Protein AF-A0AAD9ECB1-F1 (afdb_monomer)

Radius of gyration: 22.54 Å; Cα contacts (8 Å, |Δi|>4): 312; chains: 1; bounding box: 57×78×47 Å

InterPro domains:
  IPR011008 Dimeric alpha-beta barrel [SSF54909] (106-180)
  IPR013097 Stress responsive alpha+beta-barrel [PF07876] (106-180)
  IPR013097 Stress responsive alpha+beta-barrel [PS51502] (103-181)

Foldseek 3Di:
DDDDDDPPPPPDPPPPQDQAQKKFQAALVRHTFWIEGSPRHGQLVQLQFWFADQPPPRDTHHSPNNSDIDHDDPVVRVVTGHTPRPPVLPPPQDDPPPQDGKDKDKDFAQDDPPDDPVVVVVVQVLQQVCDVVQAFWPDKDKAAPDPVCNVVSVRTGMMIMTIGSDPVSVVVQCVDPSNVD

Solvent-accessible surface area (backbone atoms only — not comparable to full-atom values): 10766 Å² total; per-residue (Å²): 141,82,90,80,84,82,82,80,80,78,80,77,81,78,78,79,81,68,65,34,71,22,23,34,25,15,29,70,87,68,46,87,56,26,26,45,73,18,86,88,34,39,35,41,69,61,16,46,74,23,23,47,65,72,49,103,80,77,53,66,45,60,23,68,28,84,10,42,55,43,77,49,52,70,71,64,48,71,83,44,57,60,40,48,75,68,52,85,86,63,70,61,63,62,53,90,80,77,56,69,80,36,36,74,48,77,48,76,39,67,73,62,98,79,67,52,70,64,60,55,52,50,53,43,52,56,45,52,65,35,47,75,67,43,76,50,34,73,39,58,46,68,47,59,61,56,78,95,53,38,86,74,44,77,80,41,54,29,38,38,39,36,35,25,53,40,67,70,40,58,67,52,44,72,77,33,78,80,66,72,108

Mean predicted aligned error: 16.14 Å

Organism: NCBI:txid1836956

pLDDT: mean 78.3, std 16.74, range [35.72, 95.44]

Sequence (181 aa):
MKITSVVSFLAVAVATAHACGYCQCQYSDGSHCCVAHGNGKTCDEVCNGAAYGVTLGREKLYCNAAGASNCISWSSYQDRKQCISLRPKFNSLTSSDGTGDRVAWLLLFKLNPNTDSSQISEMRAAGDAMVGVVPGLRSFALGPPLASTAHRAQGFDMALMTVMDTEEQVLAYAGHPAHLK

Nearest PDB structures (foldseek):
  7w6e-assembly1_A  TM=8.111E-01  e=1.295E-04  Cannabis sativa
  8ozo-assembly1_A  TM=8.507E-01  e=3.429E-04  Populus tremula
  5xzq-assembly2_D  TM=8.230E-01  e=9.685E-04  Passiflora edulis
  3bn7-assembly1_A-2  TM=6.982E-01  e=4.598E-03  Caulobacter vibrioides CB15
  3qd2-assembly1_B  TM=4.238E-01  e=2.491E+00  Mus musculus

Structure (mmCIF, N/CA/C/O backbone):
data_AF-A0AAD9ECB1-F1
#
_entry.id   AF-A0AAD9ECB1-F1
#
loop_
_atom_site.group_PDB
_atom_site.id
_atom_site.type_symbol
_atom_site.label_atom_id
_atom_site.label_alt_id
_atom_site.label_comp_id
_atom_site.label_asym_id
_atom_site.label_entity_id
_atom_site.label_seq_id
_atom_site.pdbx_PDB_ins_code
_atom_site.Cartn_x
_atom_site.Cartn_y
_atom_site.Cartn_z
_atom_site.occupancy
_atom_site.B_iso_or_equiv
_atom_site.auth_seq_id
_atom_site.auth_comp_id
_atom_site.auth_asym_id
_atom_site.auth_atom_id
_atom_site.pdbx_PDB_model_num
ATOM 1 N N . MET A 1 1 ? 35.848 -63.364 -9.013 1.00 35.75 1 MET A N 1
ATOM 2 C CA . MET A 1 1 ? 35.371 -62.108 -8.391 1.00 35.75 1 MET A CA 1
ATOM 3 C C . MET A 1 1 ? 35.550 -60.979 -9.397 1.00 35.75 1 MET A C 1
ATOM 5 O O . MET A 1 1 ? 36.683 -60.642 -9.703 1.00 35.75 1 MET A O 1
ATOM 9 N N . LYS A 1 2 ? 34.465 -60.464 -9.986 1.00 35.72 2 LYS A N 1
ATOM 10 C CA . LYS A 1 2 ? 34.485 -59.284 -10.867 1.00 35.72 2 LYS A CA 1
ATOM 11 C C . LYS A 1 2 ? 33.548 -58.250 -10.250 1.00 35.72 2 LYS A C 1
ATOM 13 O O . LYS A 1 2 ? 32.336 -58.401 -10.331 1.00 35.72 2 LYS A O 1
ATOM 18 N N . ILE A 1 3 ? 34.121 -57.263 -9.568 1.00 53.31 3 ILE A N 1
ATOM 19 C CA . ILE A 1 3 ? 33.392 -56.143 -8.970 1.00 53.31 3 ILE A CA 1
ATOM 20 C C . ILE A 1 3 ? 33.175 -55.130 -10.094 1.00 53.31 3 ILE A C 1
ATOM 22 O O . ILE A 1 3 ? 34.112 -54.447 -10.496 1.00 53.31 3 ILE A O 1
ATOM 26 N N . THR A 1 4 ? 31.968 -55.077 -10.653 1.00 47.69 4 THR A N 1
ATOM 27 C CA . THR A 1 4 ? 31.565 -53.991 -11.555 1.00 47.69 4 THR A CA 1
ATOM 28 C C . THR A 1 4 ? 30.795 -52.972 -10.731 1.00 47.69 4 THR A C 1
ATOM 30 O O . THR A 1 4 ? 29.628 -53.146 -10.401 1.00 47.69 4 THR A O 1
ATOM 33 N N . SER A 1 5 ? 31.530 -51.940 -10.327 1.00 50.72 5 SER A N 1
ATOM 34 C CA . SER A 1 5 ? 31.023 -50.736 -9.685 1.00 50.72 5 SER A CA 1
ATOM 35 C C . SER A 1 5 ? 30.245 -49.920 -10.718 1.00 50.72 5 SER A C 1
ATOM 37 O O . SER A 1 5 ? 30.828 -49.460 -11.699 1.00 50.72 5 SER A O 1
ATOM 39 N N . VAL A 1 6 ? 28.936 -49.762 -10.522 1.00 51.44 6 VAL A N 1
ATOM 40 C CA . VAL A 1 6 ? 28.108 -48.829 -11.295 1.00 51.44 6 VAL A CA 1
ATOM 41 C C . VAL A 1 6 ? 27.745 -47.680 -10.363 1.00 51.44 6 VAL A C 1
ATOM 43 O O . VAL A 1 6 ? 26.748 -47.724 -9.650 1.00 51.44 6 VAL A O 1
ATOM 46 N N . VAL A 1 7 ? 28.600 -46.659 -10.329 1.00 54.09 7 VAL A N 1
ATOM 47 C CA . VAL A 1 7 ? 28.262 -45.362 -9.735 1.00 54.09 7 VAL A CA 1
ATOM 48 C C . VAL A 1 7 ? 27.507 -44.579 -10.805 1.00 54.09 7 VAL A C 1
ATOM 50 O O . VAL A 1 7 ? 28.104 -43.980 -11.699 1.00 54.09 7 VAL A O 1
ATOM 53 N N . SER A 1 8 ? 26.178 -44.636 -10.756 1.00 51.84 8 SER A N 1
ATOM 54 C CA . SER A 1 8 ? 25.312 -43.764 -11.549 1.00 51.84 8 SER A CA 1
ATOM 55 C C . SER A 1 8 ? 25.420 -42.336 -11.013 1.00 51.84 8 SER A C 1
ATOM 57 O O . SER A 1 8 ? 24.876 -42.014 -9.960 1.00 51.84 8 SER A O 1
ATOM 59 N N . PHE A 1 9 ? 26.129 -41.473 -11.740 1.00 49.12 9 PHE A N 1
ATOM 60 C CA . PHE A 1 9 ? 26.119 -40.032 -11.507 1.00 49.12 9 PHE A CA 1
ATOM 61 C C . PHE A 1 9 ? 24.761 -39.464 -11.935 1.00 49.12 9 PHE A C 1
ATOM 63 O O . PHE A 1 9 ? 24.518 -39.215 -13.115 1.00 49.12 9 PHE A O 1
ATOM 70 N N . LEU A 1 10 ? 23.862 -39.267 -10.969 1.00 49.28 10 LEU A N 1
ATOM 71 C CA . LEU A 1 10 ? 22.670 -38.450 -11.157 1.00 49.28 10 LEU A CA 1
ATOM 72 C C . LEU A 1 10 ? 23.117 -36.980 -11.200 1.00 49.28 10 LEU A C 1
ATOM 74 O O . LEU A 1 10 ? 23.341 -36.355 -10.164 1.00 49.28 10 LEU A O 1
ATOM 78 N N . ALA A 1 11 ? 23.306 -36.437 -12.402 1.00 49.56 11 ALA A N 1
ATOM 79 C CA . ALA A 1 11 ? 23.514 -35.009 -12.598 1.00 49.56 11 ALA A CA 1
ATOM 80 C C . ALA A 1 11 ? 22.211 -34.270 -12.259 1.00 49.56 11 ALA A C 1
ATOM 82 O O . ALA A 1 11 ? 21.285 -34.204 -13.065 1.00 49.56 11 ALA A O 1
ATOM 83 N N . VAL A 1 12 ? 22.124 -33.736 -11.042 1.00 56.75 12 VAL A N 1
ATOM 84 C CA . VAL A 1 12 ? 21.082 -32.776 -10.675 1.00 56.75 12 VAL A CA 1
ATOM 85 C C . VAL A 1 12 ? 21.409 -31.468 -11.394 1.00 56.75 12 VAL A C 1
ATOM 87 O O . VAL A 1 12 ? 22.360 -30.776 -11.036 1.00 56.75 12 VAL A O 1
ATOM 90 N N . ALA A 1 13 ? 20.645 -31.139 -12.435 1.00 49.00 13 ALA A N 1
ATOM 91 C CA . ALA A 1 13 ? 20.684 -29.821 -13.051 1.00 49.00 13 ALA A CA 1
ATOM 92 C C . ALA A 1 13 ? 20.086 -28.809 -12.063 1.00 49.00 13 ALA A C 1
ATOM 94 O O . ALA A 1 13 ? 18.871 -28.651 -11.971 1.00 49.00 13 ALA A O 1
ATOM 95 N N . VAL A 1 14 ? 20.941 -28.144 -11.287 1.00 48.28 14 VAL A N 1
ATOM 96 C CA . VAL A 1 14 ? 20.535 -26.971 -10.512 1.00 48.28 14 VAL A CA 1
ATOM 97 C C . VAL A 1 14 ? 20.392 -25.825 -11.507 1.00 48.28 14 VAL A C 1
ATOM 99 O O . VAL A 1 14 ? 21.383 -25.233 -11.929 1.00 48.28 14 VAL A O 1
ATOM 102 N N . ALA A 1 15 ? 19.160 -25.537 -11.926 1.00 51.62 15 ALA A N 1
ATOM 103 C CA . ALA A 1 15 ? 18.860 -24.307 -12.642 1.00 51.62 15 ALA A CA 1
ATOM 104 C C . ALA A 1 15 ? 19.122 -23.140 -11.682 1.00 51.62 15 ALA A C 1
ATOM 106 O O . ALA A 1 15 ? 18.346 -22.887 -10.761 1.00 51.62 15 ALA A O 1
ATOM 107 N N . THR A 1 16 ? 20.248 -22.451 -11.848 1.00 50.41 16 THR A N 1
ATOM 108 C CA . THR A 1 16 ? 20.510 -21.204 -11.133 1.00 50.41 16 THR A CA 1
ATOM 109 C C . THR A 1 16 ? 19.557 -20.149 -11.687 1.00 50.41 16 THR A C 1
ATOM 111 O O . THR A 1 16 ? 19.793 -19.587 -12.756 1.00 50.41 16 THR A O 1
ATOM 114 N N . ALA A 1 17 ? 18.441 -19.912 -10.997 1.00 57.62 17 ALA A N 1
ATOM 115 C CA . ALA A 1 17 ? 17.522 -18.834 -11.335 1.00 57.62 17 ALA A CA 1
ATOM 116 C C . ALA A 1 17 ? 18.236 -17.492 -11.107 1.00 57.62 17 ALA A C 1
ATOM 118 O O . ALA A 1 17 ? 18.480 -17.080 -9.974 1.00 57.62 17 ALA A O 1
ATOM 119 N N . HIS A 1 18 ? 18.630 -16.822 -12.190 1.00 59.88 18 HIS A N 1
ATOM 120 C CA . HIS A 1 18 ? 19.196 -15.480 -12.114 1.00 59.88 18 HIS A CA 1
ATOM 121 C C . HIS A 1 18 ? 18.074 -14.480 -11.800 1.00 59.88 18 HIS A C 1
ATOM 123 O O . HIS A 1 18 ? 17.069 -14.423 -12.508 1.00 59.88 18 HIS A O 1
ATOM 129 N N . ALA A 1 19 ? 18.246 -13.670 -10.752 1.00 65.50 19 ALA A N 1
ATOM 130 C CA . ALA A 1 19 ? 17.356 -12.547 -10.472 1.00 65.50 19 ALA A CA 1
ATOM 131 C C . ALA A 1 19 ? 17.556 -11.472 -11.552 1.00 65.50 19 ALA A C 1
ATOM 133 O O . ALA A 1 19 ? 18.555 -10.753 -11.569 1.00 65.50 19 ALA A O 1
ATOM 134 N N . CYS A 1 20 ? 16.630 -11.399 -12.501 1.00 82.44 20 CYS A N 1
ATOM 135 C CA . CYS A 1 20 ? 16.700 -10.451 -13.603 1.00 82.44 20 CYS A CA 1
ATOM 136 C C . CYS A 1 20 ? 16.140 -9.088 -13.193 1.00 82.44 20 CYS A C 1
ATOM 138 O O . CYS A 1 20 ? 15.174 -8.997 -12.440 1.00 82.44 20 CYS A O 1
ATOM 140 N N . GLY A 1 21 ? 16.735 -8.006 -13.705 1.00 83.94 21 GLY A N 1
ATOM 141 C CA . GLY A 1 21 ? 16.252 -6.649 -13.420 1.00 83.94 21 GLY A CA 1
ATOM 142 C C . GLY A 1 21 ? 14.862 -6.379 -14.006 1.00 83.94 21 GLY A C 1
ATOM 143 O O . GLY A 1 21 ? 14.052 -5.688 -13.392 1.00 83.94 21 GLY A O 1
ATOM 144 N N . TYR A 1 22 ? 14.562 -6.972 -15.163 1.00 88.25 22 TYR A N 1
ATOM 145 C CA . TYR A 1 22 ? 13.307 -6.790 -15.885 1.00 88.25 22 TYR A CA 1
ATOM 146 C C . TYR A 1 22 ? 12.826 -8.124 -16.451 1.00 88.25 22 TYR A C 1
ATOM 148 O O . TYR A 1 22 ? 13.610 -8.922 -16.971 1.00 88.25 22 TYR A O 1
ATOM 156 N N . CYS A 1 23 ? 11.522 -8.334 -16.360 1.00 90.44 23 CYS A N 1
ATOM 157 C CA . CYS A 1 23 ? 10.841 -9.576 -16.665 1.00 90.44 23 CYS A CA 1
ATOM 158 C C . CYS A 1 23 ? 9.808 -9.347 -17.758 1.00 90.44 23 CYS A C 1
ATOM 160 O O . CYS A 1 23 ? 9.085 -8.353 -17.745 1.00 90.44 23 CYS A O 1
ATOM 162 N N . GLN A 1 24 ? 9.716 -10.288 -18.686 1.00 91.94 24 GLN A N 1
ATOM 163 C CA . GLN A 1 24 ? 8.656 -10.363 -19.675 1.00 91.94 24 GLN A CA 1
ATOM 164 C C . GLN A 1 24 ? 7.782 -11.569 -19.363 1.00 91.94 24 GLN A C 1
ATOM 166 O O . GLN A 1 24 ? 8.215 -12.704 -19.555 1.00 91.94 24 GLN A O 1
ATOM 171 N N . CYS A 1 25 ? 6.561 -11.312 -18.914 1.00 91.00 25 CYS A N 1
ATOM 172 C CA . CYS A 1 25 ? 5.574 -12.340 -18.628 1.00 91.00 25 CYS A CA 1
ATOM 173 C C . CYS A 1 25 ? 4.899 -12.806 -19.918 1.00 91.00 25 CYS A C 1
ATOM 175 O O . CYS A 1 25 ? 4.692 -12.017 -20.849 1.00 91.00 25 CYS A O 1
ATOM 177 N N . GLN A 1 26 ? 4.557 -14.089 -19.967 1.00 90.75 26 GLN A N 1
ATOM 178 C CA . GLN A 1 26 ? 3.989 -14.728 -21.149 1.00 90.75 26 GLN A CA 1
ATOM 179 C C . GLN A 1 26 ? 2.520 -15.111 -20.947 1.00 90.75 26 GLN A C 1
ATOM 181 O O . GLN A 1 26 ? 2.052 -15.301 -19.823 1.00 90.75 26 GLN A O 1
ATOM 186 N N . TYR A 1 27 ? 1.791 -15.225 -22.053 1.00 87.25 27 TYR A N 1
ATOM 187 C CA . TYR A 1 27 ? 0.532 -15.965 -22.096 1.00 87.25 27 TYR A CA 1
ATOM 188 C C . TYR A 1 27 ? 0.805 -17.477 -22.090 1.00 87.25 27 TYR A C 1
ATOM 190 O O . TYR A 1 27 ? 1.941 -17.919 -22.260 1.00 87.25 27 TYR A O 1
ATOM 198 N N . SER A 1 28 ? -0.236 -18.291 -21.903 1.00 83.88 28 SER A N 1
ATOM 199 C CA . SER A 1 28 ? -0.120 -19.758 -21.901 1.00 83.88 28 SER A CA 1
ATOM 200 C C . SER A 1 28 ? 0.351 -20.340 -23.240 1.00 83.88 28 SER A C 1
ATOM 202 O O . SER A 1 28 ? 0.839 -21.463 -23.276 1.00 83.88 28 SER A O 1
ATOM 204 N N . ASP A 1 29 ? 0.211 -19.587 -24.333 1.00 85.00 29 ASP A N 1
ATOM 205 C CA . ASP A 1 29 ? 0.734 -19.934 -25.659 1.00 85.00 29 ASP A CA 1
ATOM 206 C C . ASP A 1 29 ? 2.223 -19.559 -25.848 1.00 85.00 29 ASP A C 1
ATOM 208 O O . ASP A 1 29 ? 2.779 -19.758 -26.926 1.00 85.00 29 ASP A O 1
ATOM 212 N N . GLY A 1 30 ? 2.874 -19.012 -24.813 1.00 83.25 30 GLY A N 1
ATOM 213 C CA . GLY A 1 30 ? 4.272 -18.569 -24.831 1.00 83.25 30 GLY A CA 1
ATOM 214 C C . GLY A 1 30 ? 4.495 -17.179 -25.437 1.00 83.25 30 GLY A C 1
ATOM 215 O O . GLY A 1 30 ? 5.624 -16.680 -25.432 1.00 83.25 30 GLY A O 1
ATOM 216 N N . SER A 1 31 ? 3.449 -16.519 -25.942 1.00 87.06 31 SER A N 1
ATOM 217 C CA . SER A 1 31 ? 3.555 -15.181 -26.528 1.00 87.06 31 SER A CA 1
ATOM 218 C C . SER A 1 31 ? 3.704 -14.086 -25.463 1.00 87.06 31 SER A C 1
ATOM 220 O O . SER A 1 31 ? 3.435 -14.277 -24.275 1.00 87.06 31 SER A O 1
ATOM 222 N N . HIS A 1 32 ? 4.190 -12.912 -25.877 1.00 87.62 32 HIS A N 1
ATOM 223 C CA . HIS A 1 32 ? 4.467 -11.797 -24.969 1.00 87.62 32 HIS A CA 1
ATOM 224 C C . HIS A 1 32 ? 3.168 -11.197 -24.406 1.00 87.62 32 HIS A C 1
ATOM 226 O O . HIS A 1 32 ? 2.363 -10.664 -25.166 1.00 87.62 32 HIS A O 1
ATOM 232 N N . CYS A 1 33 ? 3.008 -11.209 -23.079 1.00 88.06 33 CYS A N 1
ATOM 233 C CA . CYS A 1 33 ? 1.846 -10.628 -22.401 1.00 88.06 33 CYS A CA 1
ATOM 234 C C . CYS A 1 33 ? 2.117 -9.193 -21.938 1.00 88.06 33 CYS A C 1
ATOM 236 O O . CYS A 1 33 ? 1.525 -8.236 -22.436 1.00 88.06 33 CYS A O 1
ATOM 238 N N . CYS A 1 34 ? 3.046 -9.031 -20.998 1.00 89.56 34 CYS A N 1
ATOM 239 C CA . CYS A 1 34 ? 3.411 -7.743 -20.415 1.00 89.56 34 CYS A CA 1
ATOM 240 C C . CYS A 1 34 ? 4.817 -7.802 -19.810 1.00 89.56 34 CYS A C 1
ATOM 242 O O . CYS A 1 34 ? 5.433 -8.867 -19.747 1.00 89.56 34 CYS A O 1
ATOM 244 N N . VAL A 1 35 ? 5.342 -6.657 -19.374 1.00 90.50 35 VAL A N 1
ATOM 245 C CA . VAL A 1 35 ? 6.656 -6.557 -18.727 1.00 90.50 35 VAL A CA 1
ATOM 246 C C . VAL A 1 35 ? 6.561 -6.021 -17.300 1.00 90.50 35 VAL A C 1
ATOM 248 O O . VAL A 1 35 ? 5.676 -5.232 -16.981 1.00 90.50 35 VAL A O 1
ATOM 251 N N . ALA A 1 36 ? 7.468 -6.451 -16.428 1.00 87.12 36 ALA A N 1
ATOM 252 C CA . ALA A 1 36 ? 7.508 -6.081 -15.017 1.00 87.12 36 ALA A CA 1
ATOM 253 C C . ALA A 1 36 ? 8.953 -5.918 -14.527 1.00 87.12 36 ALA A C 1
ATOM 255 O O . ALA A 1 36 ? 9.876 -6.521 -15.068 1.00 87.12 36 ALA A O 1
ATOM 256 N N . HIS A 1 37 ? 9.161 -5.102 -13.495 1.00 85.69 37 HIS A N 1
ATOM 257 C CA . HIS A 1 37 ? 10.465 -4.984 -12.844 1.00 85.69 37 HIS A CA 1
ATOM 258 C C . HIS A 1 37 ? 10.678 -6.137 -11.854 1.00 85.69 37 HIS A C 1
ATOM 260 O O . HIS A 1 37 ? 9.775 -6.447 -11.074 1.00 85.69 37 HIS A O 1
ATOM 266 N N . GLY A 1 38 ? 11.877 -6.723 -11.845 1.00 79.88 38 GLY A N 1
ATOM 267 C CA . GLY A 1 38 ? 12.229 -7.856 -10.985 1.00 79.88 38 GLY A CA 1
ATOM 268 C C . GLY A 1 38 ? 12.212 -7.521 -9.493 1.00 79.88 38 GLY A C 1
ATOM 269 O O . GLY A 1 38 ? 11.780 -8.320 -8.674 1.00 79.88 38 GLY A O 1
ATOM 270 N N . ASN A 1 39 ? 12.638 -6.308 -9.116 1.00 76.56 39 ASN A N 1
ATOM 271 C CA . ASN A 1 39 ? 12.679 -5.832 -7.718 1.00 76.56 39 ASN A CA 1
ATOM 272 C C . ASN A 1 39 ? 13.368 -6.812 -6.741 1.00 76.56 39 ASN A C 1
ATOM 274 O O . ASN A 1 39 ? 12.931 -6.963 -5.602 1.00 76.56 39 ASN A O 1
ATOM 278 N N . GLY A 1 40 ? 14.429 -7.491 -7.190 1.00 74.56 40 GLY A N 1
ATOM 279 C CA . GLY A 1 40 ? 15.159 -8.478 -6.384 1.00 74.56 40 GLY A CA 1
ATOM 280 C C . GLY A 1 40 ? 14.480 -9.847 -6.271 1.00 74.56 40 GLY A C 1
ATOM 281 O O . GLY A 1 40 ? 15.013 -10.718 -5.593 1.00 74.56 40 GLY A O 1
ATOM 282 N N . LYS A 1 41 ? 13.339 -10.045 -6.939 1.00 79.94 41 LYS A N 1
ATOM 283 C CA . LYS A 1 41 ? 12.671 -11.338 -7.113 1.00 79.94 41 LYS A CA 1
ATOM 284 C C . LYS A 1 41 ? 13.039 -11.974 -8.445 1.00 79.94 41 LYS A C 1
ATOM 286 O O . LYS A 1 41 ? 13.535 -11.303 -9.356 1.00 79.94 41 LYS A O 1
ATOM 291 N N . THR A 1 42 ? 12.773 -13.265 -8.569 1.00 86.31 42 THR A N 1
ATOM 292 C CA . THR A 1 42 ? 12.919 -13.979 -9.836 1.00 86.31 42 THR A CA 1
ATOM 293 C C . THR A 1 42 ? 11.725 -13.692 -10.755 1.00 86.31 42 THR A C 1
ATOM 295 O O . THR A 1 42 ? 10.643 -13.299 -10.312 1.00 86.31 42 THR A O 1
ATOM 298 N N . CYS A 1 43 ? 11.909 -13.823 -12.071 1.00 87.62 43 CYS A N 1
ATOM 299 C CA . CYS A 1 43 ? 10.847 -13.465 -13.014 1.00 87.62 43 CYS A CA 1
ATOM 300 C C . CYS A 1 43 ? 9.644 -14.408 -12.970 1.00 87.62 43 CYS A C 1
ATOM 302 O O . CYS A 1 43 ? 8.533 -13.970 -13.254 1.00 87.62 43 CYS A O 1
ATOM 304 N N . ASP A 1 44 ? 9.835 -15.658 -12.563 1.00 87.31 44 ASP A N 1
ATOM 305 C CA . ASP A 1 44 ? 8.751 -16.596 -12.294 1.00 87.31 44 ASP A CA 1
ATOM 306 C C . ASP A 1 44 ? 7.877 -16.136 -11.131 1.00 87.31 44 ASP A C 1
ATOM 308 O O . ASP A 1 44 ? 6.657 -16.098 -11.278 1.00 87.31 44 ASP A O 1
ATOM 312 N N . GLU A 1 45 ? 8.476 -15.667 -10.034 1.00 83.44 45 GLU A N 1
ATOM 313 C CA . GLU A 1 45 ? 7.736 -15.073 -8.917 1.00 83.44 45 GLU A CA 1
ATOM 314 C C . GLU A 1 45 ? 6.990 -13.802 -9.333 1.00 83.44 45 GLU A C 1
ATOM 316 O O . GLU A 1 45 ? 5.850 -13.581 -8.929 1.00 83.44 45 GLU A O 1
ATOM 321 N N . VAL A 1 46 ? 7.629 -12.949 -10.136 1.00 83.00 46 VAL A N 1
ATOM 322 C CA . VAL A 1 46 ? 7.044 -11.681 -10.600 1.00 83.00 46 VAL A CA 1
ATOM 323 C C . VAL A 1 46 ? 5.894 -11.916 -11.578 1.00 83.00 46 VAL A C 1
ATOM 325 O O . VAL A 1 46 ? 4.904 -11.182 -11.549 1.00 83.00 46 VAL A O 1
ATOM 328 N N . CYS A 1 47 ? 6.017 -12.923 -12.440 1.00 86.38 47 CYS A N 1
ATOM 329 C CA . CYS A 1 47 ? 5.017 -13.252 -13.450 1.00 86.38 47 CYS A CA 1
ATOM 330 C C . CYS A 1 47 ? 3.929 -14.204 -12.942 1.00 86.38 47 CYS A C 1
ATOM 332 O O . CYS A 1 47 ? 2.923 -14.399 -13.629 1.00 86.38 47 CYS A O 1
ATOM 334 N N . ASN A 1 48 ? 4.078 -14.769 -11.742 1.00 83.19 48 ASN A N 1
ATOM 335 C CA . ASN A 1 48 ? 3.038 -15.560 -11.101 1.00 83.19 48 ASN A CA 1
ATOM 336 C C . ASN A 1 48 ? 1.836 -14.660 -10.750 1.00 83.19 48 ASN A C 1
ATOM 338 O O . ASN A 1 48 ? 1.899 -13.822 -9.852 1.00 83.19 48 ASN A O 1
ATOM 342 N N . GLY A 1 49 ? 0.743 -14.790 -11.509 1.00 74.81 49 GLY A N 1
ATOM 343 C CA . GLY A 1 49 ? -0.462 -13.969 -11.338 1.00 74.81 49 GLY A CA 1
ATOM 344 C C . GLY A 1 49 ? -0.392 -12.569 -11.966 1.00 74.81 49 GLY A C 1
ATOM 345 O O . GLY A 1 49 ? -1.227 -11.719 -11.647 1.00 74.81 49 GLY A O 1
ATOM 346 N N . ALA A 1 50 ? 0.573 -12.313 -12.858 1.00 81.19 50 ALA A N 1
ATOM 347 C CA . ALA A 1 50 ? 0.622 -11.069 -13.625 1.00 81.19 50 ALA A CA 1
ATOM 348 C C . ALA A 1 50 ? -0.605 -10.928 -14.544 1.00 81.19 50 ALA A C 1
ATOM 350 O O . ALA A 1 50 ? -1.102 -11.910 -15.095 1.00 81.19 50 ALA A O 1
ATOM 351 N N . ALA A 1 51 ? -1.088 -9.700 -14.729 1.00 80.81 51 ALA A N 1
ATOM 352 C CA . ALA A 1 51 ? -2.208 -9.394 -15.615 1.00 80.81 51 ALA A CA 1
ATOM 353 C C . ALA A 1 51 ? -1.939 -8.126 -16.432 1.00 80.81 51 ALA A C 1
ATOM 355 O O . ALA A 1 51 ? -1.210 -7.228 -15.996 1.00 80.81 51 ALA A O 1
ATOM 356 N N . TYR A 1 52 ? -2.559 -8.038 -17.606 1.00 72.12 52 TYR A N 1
ATOM 357 C CA . TYR A 1 52 ? -2.487 -6.889 -18.498 1.00 72.12 52 TYR A CA 1
ATOM 358 C C . TYR A 1 52 ? -3.876 -6.261 -18.679 1.00 72.12 52 TYR A C 1
ATOM 360 O O . TYR A 1 52 ? -4.760 -6.839 -19.299 1.00 72.12 52 TYR A O 1
ATOM 368 N N . GLY A 1 53 ? -4.049 -5.043 -18.158 1.00 62.62 53 GLY A N 1
ATOM 369 C CA . GLY A 1 53 ? -5.240 -4.221 -18.391 1.00 62.62 53 GLY A CA 1
ATOM 370 C C . GLY A 1 53 ? -6.497 -4.613 -17.599 1.00 62.62 53 GLY A C 1
ATOM 371 O O . GLY A 1 53 ? -6.637 -5.718 -17.077 1.00 62.62 53 GLY A O 1
ATOM 372 N N . VAL A 1 54 ? -7.418 -3.651 -17.513 1.00 52.59 54 VAL A N 1
ATOM 373 C CA . VAL A 1 54 ? -8.806 -3.838 -17.075 1.00 52.59 54 VAL A CA 1
ATOM 374 C C . VAL A 1 54 ? -9.663 -3.490 -18.284 1.00 52.59 54 VAL A C 1
ATOM 376 O O . VAL A 1 54 ? -9.638 -2.345 -18.738 1.00 52.59 54 VAL A O 1
ATOM 379 N N . THR A 1 55 ? -10.374 -4.458 -18.851 1.00 46.56 55 THR A N 1
ATOM 380 C CA . THR A 1 55 ? -11.318 -4.166 -19.940 1.00 46.56 55 THR A CA 1
ATOM 381 C C . THR A 1 55 ? -12.566 -3.501 -19.345 1.00 46.56 55 THR A C 1
ATOM 383 O O . THR A 1 55 ? -12.914 -3.770 -18.190 1.00 46.56 55 THR A O 1
ATOM 386 N N . LEU A 1 56 ? -13.235 -2.623 -20.107 1.00 40.19 56 LEU A N 1
ATOM 387 C CA . LEU A 1 56 ? -14.520 -1.979 -19.772 1.00 40.19 56 LEU A CA 1
ATOM 388 C C . LEU A 1 56 ? -15.627 -3.046 -19.616 1.00 40.19 56 LEU A C 1
ATOM 390 O O . LEU A 1 56 ? -16.436 -3.264 -20.508 1.00 40.19 56 LEU A O 1
ATOM 394 N N . GLY A 1 57 ? -15.575 -3.772 -18.500 1.00 47.72 57 GLY A N 1
ATOM 395 C CA . GLY A 1 57 ? -16.285 -5.032 -18.252 1.00 47.72 57 GLY A CA 1
ATOM 396 C C . GLY A 1 57 ? -15.767 -5.840 -17.046 1.00 47.72 57 GLY A C 1
ATOM 397 O O . GLY A 1 57 ? -16.353 -6.860 -16.718 1.00 47.72 57 GLY A O 1
ATOM 398 N N . ARG A 1 58 ? -14.719 -5.370 -16.342 1.00 51.88 58 ARG A N 1
ATOM 399 C CA . ARG A 1 58 ? -14.154 -5.932 -15.087 1.00 51.88 58 ARG A CA 1
ATOM 400 C C . ARG A 1 58 ? -13.385 -7.255 -15.189 1.00 51.88 58 ARG A C 1
ATOM 402 O O . ARG A 1 58 ? -12.898 -7.733 -14.168 1.00 51.88 58 ARG A O 1
ATOM 409 N N . GLU A 1 59 ? -13.174 -7.807 -16.377 1.00 57.78 59 GLU A N 1
ATOM 410 C CA . GLU A 1 59 ? -12.282 -8.960 -16.530 1.00 57.78 59 GLU A CA 1
ATOM 411 C C . GLU A 1 59 ? -10.822 -8.502 -16.660 1.00 57.78 59 GLU A C 1
ATOM 413 O O . GLU A 1 59 ? -10.462 -7.723 -17.550 1.00 57.78 59 GLU A O 1
ATOM 418 N N . LYS A 1 60 ? -9.980 -8.967 -15.730 1.00 61.06 60 LYS A N 1
ATOM 419 C CA . LYS A 1 60 ? -8.521 -8.854 -15.824 1.00 61.06 60 LYS A CA 1
ATOM 420 C C . LYS A 1 60 ? -8.035 -9.915 -16.804 1.00 61.06 60 LYS A C 1
ATOM 422 O O . LYS A 1 60 ? -8.289 -11.099 -16.594 1.00 61.06 60 LYS A O 1
ATOM 427 N N . LEU A 1 61 ? -7.315 -9.506 -17.844 1.00 70.88 61 LEU A N 1
ATOM 428 C CA . LEU A 1 61 ? -6.654 -10.453 -18.740 1.00 70.88 61 LEU A CA 1
ATOM 429 C C . LEU A 1 61 ? -5.364 -10.921 -18.070 1.00 70.88 61 LEU A C 1
ATOM 431 O O . LEU A 1 61 ? -4.361 -10.208 -18.027 1.00 70.88 61 LEU A O 1
ATOM 435 N N . TYR A 1 62 ? -5.422 -12.107 -17.476 1.00 75.12 62 TYR A N 1
ATOM 436 C CA . TYR A 1 62 ? -4.281 -12.708 -16.804 1.00 75.12 62 TYR A CA 1
ATOM 437 C C . TYR A 1 62 ? -3.268 -13.259 -17.811 1.00 75.12 62 TYR A C 1
ATOM 439 O O . TYR A 1 62 ? -3.619 -13.910 -18.798 1.00 75.12 62 TYR A O 1
ATOM 447 N N . CYS A 1 63 ? -1.991 -13.069 -17.502 1.00 80.94 63 CYS A N 1
ATOM 448 C CA . CYS A 1 63 ? -0.883 -13.758 -18.146 1.00 80.94 63 CYS A CA 1
ATOM 449 C C . CYS A 1 63 ? -0.799 -15.179 -17.555 1.00 80.94 63 CYS A C 1
ATOM 451 O O . CYS A 1 63 ? 0.043 -15.470 -16.706 1.00 80.94 63 CYS A O 1
ATOM 453 N N . ASN A 1 64 ? -1.750 -16.044 -17.930 1.00 68.31 64 ASN A N 1
ATOM 454 C CA . ASN A 1 64 ? -2.028 -17.364 -17.332 1.00 68.31 64 ASN A CA 1
ATOM 455 C C . ASN A 1 64 ? -0.968 -18.450 -17.621 1.00 68.31 64 ASN A C 1
ATOM 457 O O . ASN A 1 64 ? -1.304 -19.598 -17.898 1.00 68.31 64 ASN A O 1
ATOM 461 N N . ALA A 1 65 ? 0.317 -18.115 -17.544 1.00 79.25 65 ALA A N 1
ATOM 462 C CA . ALA A 1 65 ? 1.415 -19.041 -17.809 1.00 79.25 65 ALA A CA 1
ATOM 463 C C . ALA A 1 65 ? 2.157 -19.492 -16.538 1.00 79.25 65 ALA A C 1
ATOM 465 O O . ALA A 1 65 ? 3.320 -19.870 -16.609 1.00 79.25 65 ALA A O 1
ATOM 466 N N . ALA A 1 66 ? 1.515 -19.419 -15.365 1.00 77.69 66 ALA A N 1
ATOM 467 C CA . ALA A 1 66 ? 2.059 -19.897 -14.086 1.00 77.69 66 ALA A CA 1
ATOM 468 C C . ALA A 1 66 ? 3.487 -19.396 -13.748 1.00 77.69 66 ALA A C 1
ATOM 470 O O . ALA A 1 66 ? 4.257 -20.104 -13.106 1.00 77.69 66 ALA A O 1
ATOM 471 N N . GLY A 1 67 ? 3.841 -18.172 -14.161 1.00 80.44 67 GLY A N 1
ATOM 472 C CA . GLY A 1 67 ? 5.185 -17.606 -13.973 1.00 80.44 67 GLY A CA 1
ATOM 473 C C . GLY A 1 67 ? 6.120 -17.736 -15.183 1.00 80.44 67 GLY A C 1
ATOM 474 O O . GLY A 1 67 ? 7.243 -17.237 -15.133 1.00 80.44 67 GLY A O 1
ATOM 475 N N . ALA A 1 68 ? 5.687 -18.336 -16.297 1.00 87.88 68 ALA A N 1
ATOM 476 C CA . ALA A 1 68 ? 6.508 -18.401 -17.505 1.00 87.88 68 ALA A CA 1
ATOM 477 C C . ALA A 1 68 ? 6.938 -16.996 -17.944 1.00 87.88 68 ALA A C 1
ATOM 479 O O . ALA A 1 68 ? 6.128 -16.071 -18.103 1.00 87.88 68 ALA A O 1
ATOM 480 N N . SER A 1 69 ? 8.250 -16.834 -18.075 1.00 89.62 69 SER A N 1
ATOM 481 C CA . SER A 1 69 ? 8.858 -15.529 -18.233 1.00 89.62 69 SER A CA 1
ATOM 482 C C . SER A 1 69 ? 10.223 -15.609 -18.897 1.00 89.62 69 SER A C 1
ATOM 484 O O . SER A 1 69 ? 10.910 -16.625 -18.838 1.00 89.62 69 SER A O 1
ATOM 486 N N . ASN A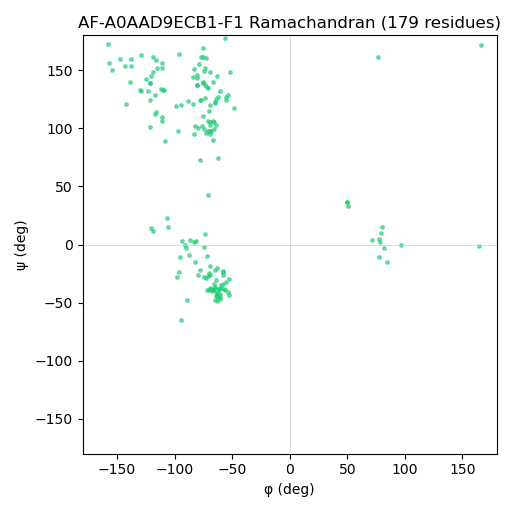 1 70 ? 10.612 -14.497 -19.518 1.00 90.00 70 ASN A N 1
ATOM 487 C CA . ASN A 1 70 ? 11.964 -14.279 -20.014 1.00 90.00 70 ASN A CA 1
ATOM 488 C C . ASN A 1 70 ? 12.568 -13.049 -19.341 1.00 90.00 70 ASN A C 1
ATOM 490 O O . ASN A 1 70 ? 11.882 -12.049 -19.111 1.00 90.00 70 ASN A O 1
ATOM 494 N N . CYS A 1 71 ? 13.871 -13.094 -19.098 1.00 89.88 71 CYS A N 1
ATOM 495 C CA . CYS A 1 71 ? 14.624 -11.912 -18.713 1.00 89.88 71 CYS A CA 1
ATOM 496 C C . CYS A 1 71 ? 14.784 -10.983 -19.911 1.00 89.88 71 CYS A C 1
ATOM 498 O O . CYS A 1 71 ? 15.102 -11.428 -21.014 1.00 89.88 71 CYS A O 1
ATOM 500 N N . ILE A 1 72 ? 14.577 -9.688 -19.694 1.00 89.94 72 ILE A N 1
ATOM 501 C CA . ILE A 1 72 ? 14.708 -8.674 -20.740 1.00 89.94 72 ILE A CA 1
ATOM 502 C C . ILE A 1 72 ? 15.600 -7.522 -20.285 1.00 89.94 72 ILE A C 1
ATOM 504 O O . ILE A 1 72 ? 15.873 -7.339 -19.098 1.00 89.94 72 ILE A O 1
ATOM 508 N N . SER A 1 73 ? 16.069 -6.734 -21.250 1.00 88.00 73 SER A N 1
ATOM 509 C CA . SER A 1 73 ? 16.800 -5.501 -20.981 1.00 88.00 73 SER A CA 1
ATOM 510 C C . SER A 1 73 ? 15.857 -4.372 -20.564 1.00 88.00 73 SER A C 1
ATOM 512 O O . SER A 1 73 ? 14.665 -4.369 -20.881 1.00 88.00 73 SER A O 1
ATOM 514 N N . TRP A 1 74 ? 16.428 -3.348 -19.932 1.00 82.19 74 TRP A N 1
ATOM 515 C CA . TRP A 1 74 ? 15.725 -2.099 -19.642 1.00 82.19 74 TRP A CA 1
ATOM 516 C C . TRP A 1 74 ? 15.140 -1.439 -20.900 1.00 82.19 74 TRP A C 1
ATOM 518 O O . TRP A 1 74 ? 14.010 -0.966 -20.862 1.00 82.19 74 TRP A O 1
ATOM 528 N N . SER A 1 75 ? 15.858 -1.467 -22.029 1.00 85.38 75 SER A N 1
ATOM 529 C CA . SER A 1 75 ? 15.357 -0.905 -23.291 1.00 85.38 75 SER A CA 1
ATOM 530 C C . SER A 1 75 ? 14.069 -1.593 -23.745 1.00 85.38 75 SER A C 1
ATOM 532 O O . SER A 1 75 ? 13.069 -0.937 -24.008 1.00 85.38 75 SER A O 1
ATOM 534 N N . SER A 1 76 ? 14.042 -2.929 -23.719 1.00 84.25 76 SER A N 1
ATOM 535 C CA . SER A 1 76 ? 12.828 -3.688 -24.036 1.00 84.25 76 SER A CA 1
ATOM 536 C C . SER A 1 76 ? 11.704 -3.436 -23.032 1.00 84.25 76 SER A C 1
ATOM 538 O O . SER A 1 76 ? 10.537 -3.532 -23.394 1.00 84.25 76 SER A O 1
ATOM 540 N N . TYR A 1 77 ? 12.031 -3.142 -21.775 1.00 83.81 77 TYR A N 1
ATOM 541 C CA . TYR A 1 77 ? 11.047 -2.860 -20.738 1.00 83.81 77 TYR A CA 1
ATOM 542 C C . TYR A 1 77 ? 10.330 -1.521 -20.955 1.00 83.81 77 TYR A C 1
ATOM 544 O O . TYR A 1 77 ? 9.124 -1.451 -20.737 1.00 83.81 77 TYR A O 1
ATOM 552 N N . GLN A 1 78 ? 11.030 -0.472 -21.396 1.00 80.62 78 GLN A N 1
ATOM 553 C CA . GLN A 1 78 ? 10.435 0.861 -21.559 1.00 80.62 78 GLN A CA 1
ATOM 554 C C . GLN A 1 78 ? 9.381 0.928 -22.664 1.00 80.62 78 GLN A C 1
ATOM 556 O O . GLN A 1 78 ? 8.335 1.548 -22.476 1.00 80.62 78 GLN A O 1
ATOM 561 N N . ASP A 1 79 ? 9.628 0.243 -23.778 1.00 79.44 79 ASP A N 1
ATOM 562 C CA . ASP A 1 79 ? 8.781 0.329 -24.973 1.00 79.44 79 ASP A CA 1
ATOM 563 C C . ASP A 1 79 ? 7.598 -0.651 -24.952 1.00 79.44 79 ASP A C 1
ATOM 565 O O . ASP A 1 79 ? 6.835 -0.759 -25.916 1.00 79.44 79 ASP A O 1
ATOM 569 N N . ARG A 1 80 ? 7.427 -1.400 -23.856 1.00 81.19 80 ARG A N 1
ATOM 570 C CA . ARG A 1 80 ? 6.431 -2.468 -23.748 1.00 81.19 80 ARG A CA 1
ATOM 571 C C . ARG A 1 80 ? 5.371 -2.185 -22.699 1.00 81.19 80 ARG A C 1
ATOM 573 O O . ARG A 1 80 ? 5.527 -1.402 -21.763 1.00 81.19 80 ARG A O 1
ATOM 580 N N . LYS A 1 81 ? 4.246 -2.873 -22.878 1.00 85.25 81 LYS A N 1
ATOM 581 C CA . LYS A 1 81 ? 3.098 -2.808 -21.982 1.00 85.25 81 LYS A CA 1
ATOM 582 C C . LYS A 1 81 ? 3.450 -3.369 -20.607 1.00 85.25 81 LYS A C 1
ATOM 584 O O . LYS A 1 81 ? 3.836 -4.527 -20.486 1.00 85.25 81 LYS A O 1
ATOM 589 N N . GLN A 1 82 ? 3.288 -2.538 -19.583 1.00 85.19 82 GLN A N 1
ATOM 590 C CA . GLN A 1 82 ? 3.590 -2.893 -18.202 1.00 85.19 82 GLN A CA 1
ATOM 591 C C . GLN A 1 82 ? 2.510 -3.810 -17.625 1.00 85.19 82 GLN A C 1
ATOM 593 O O . GLN A 1 82 ? 1.317 -3.592 -17.853 1.00 85.19 82 GLN A O 1
ATOM 598 N N . CYS A 1 83 ? 2.924 -4.817 -16.862 1.00 82.12 83 CYS A N 1
ATOM 599 C CA . CYS A 1 83 ? 2.009 -5.642 -16.094 1.00 82.12 83 CYS A CA 1
ATOM 600 C C . CYS A 1 83 ? 1.367 -4.799 -14.993 1.00 82.12 83 CYS A C 1
ATOM 602 O O . CYS A 1 83 ? 2.034 -4.018 -14.307 1.00 82.12 83 CYS A O 1
ATOM 604 N N . ILE A 1 84 ? 0.077 -5.014 -14.761 1.00 72.88 84 ILE A N 1
ATOM 605 C CA . ILE A 1 84 ? -0.555 -4.581 -13.524 1.00 72.88 84 ILE A CA 1
ATOM 606 C C . ILE A 1 84 ? -0.104 -5.589 -12.472 1.00 72.88 84 ILE A C 1
ATOM 608 O O . ILE A 1 84 ? -0.590 -6.718 -12.423 1.00 72.88 84 ILE A O 1
ATOM 612 N N . SER A 1 85 ? 0.874 -5.201 -11.653 1.00 57.12 85 SER A N 1
ATOM 613 C CA . SER A 1 85 ? 1.239 -5.985 -10.478 1.00 57.12 85 SER A CA 1
ATOM 614 C C . SER A 1 85 ? 0.054 -5.952 -9.519 1.00 57.12 85 SER A C 1
ATOM 616 O O . SER A 1 85 ? -0.155 -4.978 -8.793 1.00 57.12 85 SER A O 1
ATOM 618 N N . LEU A 1 86 ? -0.752 -7.013 -9.532 1.00 50.72 86 LEU A N 1
ATOM 619 C CA . LEU A 1 86 ? -1.669 -7.283 -8.440 1.00 50.72 86 LEU A CA 1
ATOM 620 C C . LEU A 1 86 ? -0.798 -7.613 -7.236 1.00 50.72 86 LEU A C 1
ATOM 622 O O . LEU A 1 86 ? -0.434 -8.764 -7.013 1.00 50.72 86 LEU A O 1
ATOM 626 N N . ARG A 1 87 ? -0.425 -6.602 -6.444 1.00 46.56 87 ARG A N 1
ATOM 627 C CA . ARG A 1 87 ? 0.019 -6.904 -5.086 1.00 46.56 87 ARG A CA 1
ATOM 628 C C . ARG A 1 87 ? -1.125 -7.699 -4.444 1.00 46.56 87 ARG A C 1
ATOM 630 O O . ARG A 1 87 ? -2.247 -7.188 -4.441 1.00 46.56 87 ARG A O 1
ATOM 637 N N . PRO A 1 88 ? -0.875 -8.891 -3.874 1.00 41.06 88 PRO A N 1
ATOM 638 C CA . PRO A 1 88 ? -1.927 -9.706 -3.263 1.00 41.06 88 PRO A CA 1
ATOM 639 C C . PRO A 1 88 ? -2.756 -8.928 -2.230 1.00 41.06 88 PRO A C 1
ATOM 641 O O . PRO A 1 88 ? -3.949 -9.156 -2.082 1.00 41.06 88 PRO A O 1
ATOM 644 N N . LYS A 1 89 ? -2.141 -7.935 -1.570 1.00 40.66 89 LYS A N 1
ATOM 645 C CA . LYS A 1 89 ? -2.785 -7.076 -0.567 1.00 40.66 89 LYS A CA 1
ATOM 646 C C . LYS A 1 89 ? -3.789 -6.052 -1.123 1.00 40.66 89 LYS A C 1
ATOM 648 O O . LYS A 1 89 ? -4.465 -5.411 -0.332 1.00 40.66 89 LYS A O 1
ATOM 653 N N . PHE A 1 90 ? -3.877 -5.852 -2.440 1.00 45.56 90 PHE A N 1
ATOM 654 C CA . PHE A 1 90 ? -4.572 -4.693 -3.018 1.00 45.56 90 PHE A CA 1
ATOM 655 C C . PHE A 1 90 ? -5.762 -5.042 -3.922 1.00 45.56 90 PHE A C 1
ATOM 657 O O . PHE A 1 90 ? -6.331 -4.184 -4.590 1.00 45.56 90 PHE A O 1
ATOM 664 N N . ASN A 1 91 ? -6.198 -6.301 -3.918 1.00 48.03 91 ASN A N 1
ATOM 665 C CA . ASN A 1 91 ? -7.366 -6.749 -4.680 1.00 48.03 91 ASN A CA 1
ATOM 666 C C . ASN A 1 91 ? -8.717 -6.288 -4.072 1.00 48.03 91 ASN A C 1
ATOM 668 O O . ASN A 1 91 ? -9.760 -6.763 -4.497 1.00 48.03 91 ASN A O 1
ATOM 672 N N . SER A 1 92 ? -8.697 -5.401 -3.066 1.00 49.66 92 SER A N 1
ATOM 673 C CA . SER A 1 92 ? -9.817 -5.129 -2.149 1.00 49.66 92 SER A CA 1
ATOM 674 C C . SER A 1 92 ? -10.707 -3.938 -2.532 1.00 49.66 92 SER A C 1
ATOM 676 O O . SER A 1 92 ? -11.764 -3.774 -1.938 1.00 49.66 92 SER A O 1
ATOM 678 N N . LEU A 1 93 ? -10.331 -3.094 -3.503 1.00 49.34 93 LEU A N 1
ATOM 679 C CA . LEU A 1 93 ? -11.138 -1.899 -3.822 1.00 49.34 93 LEU A CA 1
ATOM 680 C C . LEU A 1 93 ? -12.480 -2.225 -4.490 1.00 49.34 93 LEU A C 1
ATOM 682 O O . LEU A 1 93 ? -13.422 -1.453 -4.380 1.00 49.34 93 LEU A O 1
ATOM 686 N N . THR A 1 94 ? -12.579 -3.376 -5.148 1.00 48.62 94 THR A N 1
ATOM 687 C CA . THR A 1 94 ? -13.847 -3.933 -5.618 1.00 48.62 94 THR A CA 1
ATOM 688 C C . THR A 1 94 ? -14.136 -5.166 -4.781 1.00 48.62 94 THR A C 1
ATOM 690 O O . THR A 1 94 ? -13.463 -6.187 -4.934 1.00 48.62 94 THR A O 1
ATOM 693 N N . SER A 1 95 ? -15.096 -5.054 -3.871 1.00 44.84 95 SER A N 1
ATOM 694 C CA . SER A 1 95 ? -15.611 -6.192 -3.117 1.00 44.84 95 SER A CA 1
ATOM 695 C C . SER A 1 95 ? -16.237 -7.185 -4.114 1.00 44.84 95 SER A C 1
ATOM 697 O O . SER A 1 95 ? -17.037 -6.811 -4.974 1.00 44.84 95 SER A O 1
ATOM 699 N N . SER A 1 96 ? -15.823 -8.451 -4.067 1.00 49.44 96 SER A N 1
ATOM 700 C CA . SER A 1 96 ? -16.541 -9.553 -4.725 1.00 49.44 96 SER A CA 1
ATOM 701 C C . SER A 1 96 ? -17.579 -10.181 -3.787 1.00 49.44 96 SER A C 1
ATOM 703 O O . SER A 1 96 ? -18.276 -11.111 -4.179 1.00 49.44 96 SER A O 1
ATOM 705 N N . ASP A 1 97 ? -17.647 -9.704 -2.541 1.00 54.44 97 ASP A N 1
ATOM 706 C CA . ASP A 1 97 ? -18.498 -10.171 -1.444 1.00 54.44 97 ASP A CA 1
ATOM 707 C C . ASP A 1 97 ? -19.828 -9.405 -1.333 1.00 54.44 97 ASP A C 1
ATOM 709 O O . ASP A 1 97 ? -20.620 -9.681 -0.437 1.00 54.44 97 ASP A O 1
ATOM 713 N N . GLY A 1 98 ? -20.109 -8.470 -2.250 1.00 43.81 98 GLY A N 1
ATOM 714 C CA . GLY A 1 98 ? -21.399 -7.774 -2.325 1.00 43.81 98 GLY A 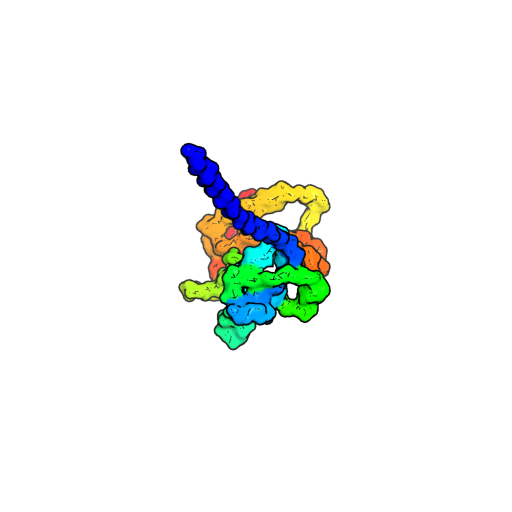CA 1
ATOM 715 C C . GLY A 1 98 ? -21.593 -6.668 -1.282 1.00 43.81 98 GLY A C 1
ATOM 716 O O . GLY A 1 98 ? -22.662 -6.065 -1.230 1.00 43.81 98 GLY A O 1
ATOM 717 N N . THR A 1 99 ? -20.571 -6.363 -0.480 1.00 49.00 99 THR A N 1
ATOM 718 C CA . THR A 1 99 ? -20.504 -5.119 0.295 1.00 49.00 99 THR A CA 1
ATOM 719 C C . THR A 1 99 ? -20.191 -3.968 -0.668 1.00 49.00 99 THR A C 1
ATOM 721 O O . THR A 1 99 ? -19.415 -4.150 -1.601 1.00 49.00 99 THR A O 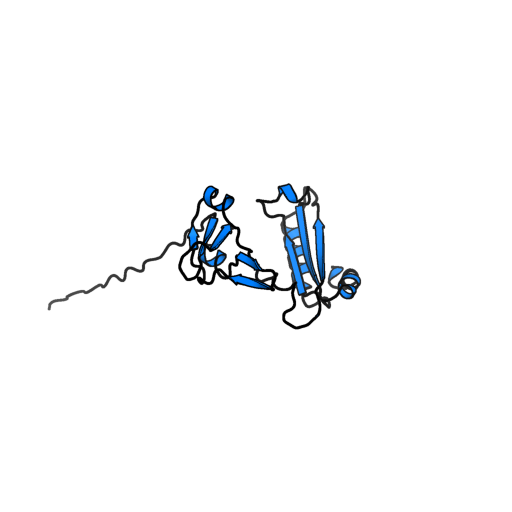1
ATOM 724 N N . GLY A 1 100 ? -20.858 -2.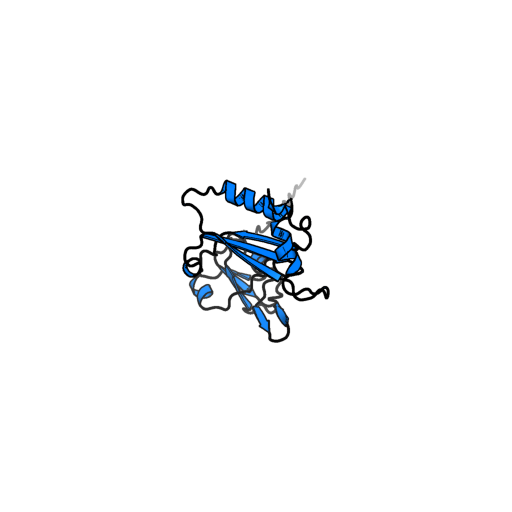820 -0.536 1.00 54.62 100 GLY A N 1
ATOM 725 C CA . GLY A 1 100 ? -20.731 -1.691 -1.471 1.00 54.62 100 GLY A CA 1
ATOM 726 C C . GLY A 1 100 ? -19.296 -1.176 -1.669 1.00 54.62 100 GLY A C 1
ATOM 727 O O . GLY A 1 100 ? -18.346 -1.673 -1.064 1.00 54.62 100 GLY A O 1
ATOM 728 N N . ASP A 1 101 ? -19.142 -0.178 -2.543 1.00 62.78 101 ASP A N 1
ATOM 729 C CA . ASP A 1 101 ? -17.845 0.417 -2.881 1.00 62.78 101 ASP A CA 1
ATOM 730 C C . ASP A 1 101 ? -17.042 0.769 -1.613 1.00 62.78 101 ASP A C 1
ATOM 732 O O . ASP A 1 101 ? -17.464 1.583 -0.792 1.00 62.78 101 ASP A O 1
ATOM 736 N N . ARG A 1 102 ? -15.881 0.123 -1.446 1.00 80.31 102 ARG A N 1
ATOM 737 C CA . ARG A 1 102 ? -14.970 0.362 -0.321 1.00 80.31 102 ARG A CA 1
ATOM 738 C C . ARG A 1 102 ? -14.250 1.692 -0.487 1.00 80.31 102 ARG A C 1
ATOM 740 O O . ARG A 1 102 ? -13.948 2.122 -1.601 1.00 80.31 102 ARG A O 1
ATOM 747 N N . VAL A 1 103 ? -13.879 2.308 0.630 1.00 83.12 103 VAL A N 1
ATOM 748 C CA . VAL A 1 103 ? -13.200 3.604 0.637 1.00 83.12 103 VAL A CA 1
ATOM 749 C C . VAL A 1 103 ? -11.691 3.413 0.703 1.00 83.12 103 VAL A C 1
ATOM 751 O O . VAL A 1 103 ? -11.153 2.847 1.653 1.00 83.12 103 VAL A O 1
ATOM 754 N N . ALA A 1 104 ? -10.991 3.918 -0.308 1.00 88.25 104 ALA A N 1
ATOM 755 C CA . ALA A 1 104 ? -9.543 4.069 -0.282 1.00 88.25 104 ALA A CA 1
ATOM 756 C C . ALA A 1 104 ? -9.181 5.424 0.331 1.00 88.25 104 ALA A C 1
ATOM 758 O O . ALA A 1 104 ? -9.581 6.462 -0.195 1.00 88.25 104 ALA A O 1
ATOM 759 N N . TRP A 1 105 ? -8.381 5.425 1.395 1.00 84.31 105 TRP A N 1
ATOM 760 C CA . TRP A 1 105 ? -7.888 6.656 2.012 1.00 84.31 105 TRP A CA 1
ATOM 761 C C . TRP A 1 105 ? -6.365 6.725 1.915 1.00 84.31 105 TRP A C 1
ATOM 763 O O . TRP A 1 105 ? -5.671 5.762 2.244 1.00 84.31 105 TRP A O 1
ATOM 773 N N . LEU A 1 106 ? -5.848 7.848 1.402 1.00 91.25 106 LEU A N 1
AT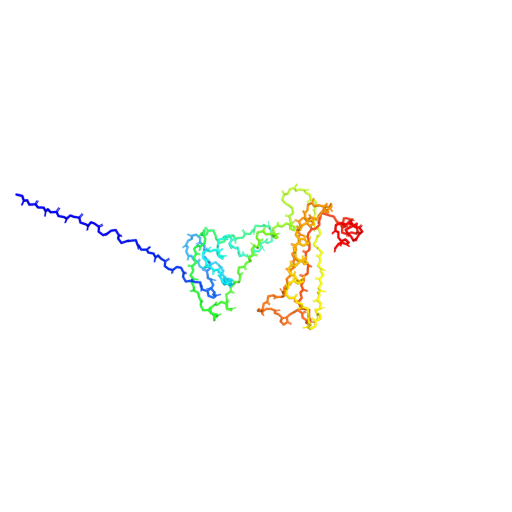OM 774 C CA . LEU A 1 106 ? -4.425 8.055 1.144 1.00 91.25 106 LEU A CA 1
ATOM 775 C C . LEU A 1 106 ? -3.914 9.295 1.876 1.00 91.25 106 LEU A C 1
ATOM 777 O O . LEU A 1 106 ? -4.499 10.372 1.771 1.00 91.25 106 LEU A O 1
ATOM 781 N N . LEU A 1 107 ? -2.782 9.146 2.560 1.00 93.31 107 LEU A N 1
ATOM 782 C CA . LEU A 1 107 ? -2.023 10.233 3.169 1.00 93.31 107 LEU A CA 1
ATOM 783 C C . LEU A 1 107 ? -0.607 10.235 2.592 1.00 93.31 107 LEU A C 1
ATOM 785 O O . LEU A 1 107 ? 0.004 9.179 2.426 1.00 93.31 107 LEU A O 1
ATOM 789 N N . LEU A 1 108 ? -0.073 11.421 2.306 1.00 94.81 108 LEU A N 1
ATOM 790 C CA . LEU A 1 108 ? 1.297 11.601 1.829 1.00 94.81 108 LEU A CA 1
ATOM 791 C C . LEU A 1 108 ? 2.129 12.277 2.917 1.00 94.81 108 LEU A C 1
ATOM 793 O O . LEU A 1 108 ? 1.708 13.279 3.492 1.00 94.81 108 LEU A O 1
ATOM 797 N N . PHE A 1 109 ? 3.317 11.741 3.179 1.00 93.88 109 PHE A N 1
ATOM 798 C CA . PHE A 1 109 ? 4.235 12.262 4.185 1.00 93.88 109 PHE A CA 1
ATOM 799 C C . PHE A 1 109 ? 5.464 12.854 3.519 1.00 93.88 109 PHE A C 1
ATOM 801 O O . PHE A 1 109 ? 6.083 12.233 2.651 1.00 93.88 109 PHE A O 1
ATOM 808 N N . LYS A 1 110 ? 5.835 14.046 3.977 1.00 94.88 110 LYS A N 1
ATOM 809 C CA . LYS A 1 110 ? 7.170 14.595 3.787 1.00 94.88 110 LYS A CA 1
ATOM 810 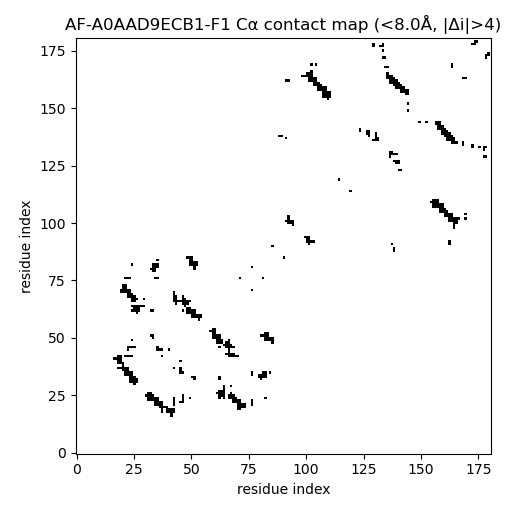C C . LYS A 1 110 ? 7.955 14.337 5.067 1.00 94.88 110 LYS A C 1
ATOM 812 O O . LYS A 1 110 ? 7.517 14.750 6.140 1.00 94.88 110 LYS A O 1
ATOM 817 N N . LEU A 1 111 ? 9.044 13.593 4.964 1.00 92.38 111 LEU A N 1
ATOM 818 C CA . LEU A 1 111 ? 9.830 13.177 6.116 1.00 92.38 111 LEU A CA 1
ATOM 819 C C . LEU A 1 111 ? 10.806 14.271 6.536 1.00 92.38 111 LEU A C 1
ATOM 821 O O . LEU A 1 111 ? 11.291 15.058 5.720 1.00 92.38 111 LEU A O 1
ATOM 825 N N . ASN A 1 112 ? 11.119 14.298 7.829 1.00 93.12 112 ASN A N 1
ATOM 826 C CA . ASN A 1 112 ? 12.229 15.108 8.303 1.00 93.12 112 ASN A CA 1
ATOM 827 C C . ASN A 1 112 ? 13.547 14.490 7.797 1.00 93.12 112 ASN A C 1
ATOM 829 O O . ASN A 1 112 ? 13.645 13.265 7.708 1.00 93.12 112 ASN A O 1
ATOM 833 N N . PRO A 1 113 ? 14.594 15.293 7.528 1.00 86.50 113 PRO A N 1
ATOM 834 C CA . PRO A 1 113 ? 15.853 14.791 6.962 1.00 86.50 113 PRO A CA 1
ATOM 835 C C . PRO A 1 113 ? 16.547 13.700 7.792 1.00 86.50 113 PRO A C 1
ATOM 837 O O . PRO A 1 113 ? 17.328 12.926 7.253 1.00 86.50 113 PRO A O 1
ATOM 840 N N . ASN A 1 114 ? 16.253 13.642 9.093 1.00 87.12 114 ASN A N 1
ATOM 841 C CA . ASN A 1 114 ? 16.857 12.709 10.043 1.00 87.12 114 ASN A CA 1
ATOM 842 C C . ASN A 1 114 ? 15.903 11.575 10.455 1.00 87.12 114 ASN A C 1
ATOM 844 O O . ASN A 1 114 ? 16.130 10.944 11.484 1.00 87.12 114 ASN A O 1
ATOM 848 N N . THR A 1 115 ? 14.802 11.354 9.728 1.00 90.06 115 THR A N 1
ATOM 849 C CA . THR A 1 115 ? 13.890 10.245 10.034 1.00 90.06 115 THR A CA 1
ATOM 850 C C . THR A 1 115 ? 14.605 8.915 9.823 1.00 90.06 115 THR A C 1
ATOM 852 O O . THR A 1 115 ? 15.077 8.620 8.725 1.00 90.06 115 THR A O 1
ATOM 855 N N . ASP A 1 116 ? 14.656 8.104 10.877 1.00 89.56 116 ASP A N 1
ATOM 856 C CA . ASP A 1 116 ? 15.300 6.799 10.830 1.00 89.56 116 ASP A CA 1
ATOM 857 C C . ASP A 1 116 ? 14.375 5.746 10.199 1.00 89.56 116 ASP A C 1
ATOM 859 O O . ASP A 1 116 ? 13.160 5.704 10.408 1.00 89.56 116 ASP A O 1
ATOM 863 N N . SER A 1 117 ? 14.985 4.848 9.434 1.00 86.75 117 SER A N 1
ATOM 864 C CA . SER A 1 117 ? 14.358 3.663 8.859 1.00 86.75 117 SER A CA 1
ATOM 865 C C . SER A 1 117 ? 13.683 2.765 9.905 1.00 86.75 117 SER A C 1
ATOM 867 O O . SER A 1 117 ? 12.642 2.173 9.604 1.00 86.75 117 SER A O 1
ATOM 869 N N . SER A 1 118 ? 14.215 2.703 11.133 1.00 90.06 118 SER A N 1
ATOM 870 C CA . SER A 1 118 ? 13.611 1.944 12.236 1.00 90.06 118 SER A CA 1
ATOM 871 C C . SER A 1 118 ? 12.224 2.486 12.601 1.00 90.06 118 SER A C 1
ATOM 873 O O . SER A 1 118 ? 11.263 1.720 12.630 1.00 90.06 118 SER A O 1
ATOM 875 N N . GLN A 1 119 ? 12.072 3.808 12.712 1.00 89.81 119 GLN A N 1
ATOM 876 C CA . GLN A 1 119 ? 10.799 4.474 13.013 1.00 89.81 119 GLN A CA 1
ATOM 877 C C . GLN A 1 119 ? 9.749 4.206 11.927 1.00 89.81 119 GLN A C 1
ATOM 879 O O . GLN A 1 119 ? 8.574 3.978 12.213 1.00 89.81 119 GLN A O 1
ATOM 884 N N . ILE A 1 120 ? 10.168 4.175 10.657 1.00 90.75 120 ILE A N 1
ATOM 885 C CA . ILE A 1 120 ? 9.283 3.827 9.534 1.00 90.75 120 ILE A CA 1
ATOM 886 C C . ILE A 1 120 ? 8.830 2.363 9.640 1.00 90.75 120 ILE A C 1
ATOM 888 O O . ILE A 1 120 ? 7.678 2.042 9.333 1.00 90.75 120 ILE A O 1
ATOM 892 N N . SER A 1 121 ? 9.726 1.464 10.057 1.00 91.06 121 SER A N 1
ATOM 893 C CA . SER A 1 121 ? 9.404 0.046 10.244 1.00 91.06 121 SER A CA 1
ATOM 894 C C . SER A 1 121 ? 8.455 -0.189 11.423 1.00 91.06 121 SER A C 1
ATOM 896 O O . SER A 1 121 ? 7.513 -0.970 11.292 1.00 91.06 121 SER A O 1
ATOM 898 N N . GLU A 1 122 ? 8.626 0.551 12.519 1.00 92.69 122 GLU A N 1
ATOM 899 C CA . GLU A 1 122 ? 7.738 0.522 13.683 1.00 92.69 122 GLU A CA 1
ATOM 900 C C . GLU A 1 122 ? 6.347 1.042 13.324 1.00 92.69 122 GLU A C 1
ATOM 902 O O . GLU A 1 122 ? 5.353 0.364 13.574 1.00 92.69 122 GLU A O 1
ATOM 907 N N . MET A 1 123 ? 6.269 2.184 12.634 1.00 91.75 123 MET A N 1
ATOM 908 C CA . MET A 1 123 ? 4.999 2.744 12.162 1.00 91.75 123 MET A CA 1
ATOM 909 C C . MET A 1 123 ? 4.269 1.785 11.213 1.00 91.75 123 MET A C 1
ATOM 911 O O . MET A 1 123 ? 3.045 1.654 11.264 1.00 91.75 123 MET A O 1
ATOM 915 N N . ARG A 1 124 ? 5.009 1.068 10.359 1.00 92.25 124 ARG A N 1
ATOM 916 C CA . ARG A 1 124 ? 4.439 0.015 9.510 1.00 92.25 124 ARG A CA 1
ATOM 917 C C . ARG A 1 124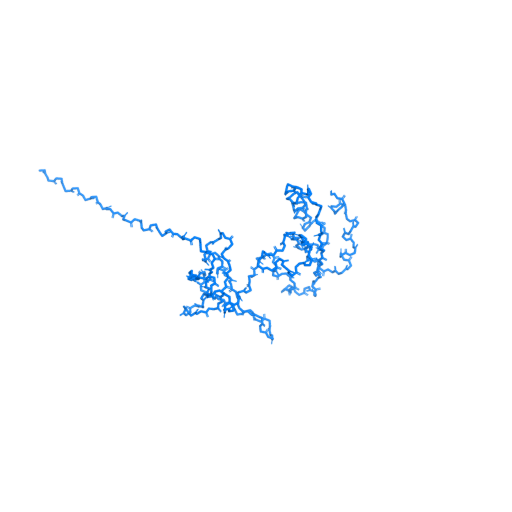 ? 3.867 -1.129 10.340 1.00 92.25 124 ARG A C 1
ATOM 919 O O . ARG A 1 124 ? 2.745 -1.542 10.070 1.00 92.25 124 ARG A O 1
ATOM 926 N N . ALA A 1 125 ? 4.621 -1.631 11.316 1.00 92.69 125 ALA A N 1
ATOM 927 C CA . ALA A 1 125 ? 4.184 -2.733 12.166 1.00 92.69 125 ALA A CA 1
ATOM 928 C C . ALA A 1 125 ? 2.949 -2.355 13.001 1.00 92.69 125 ALA A C 1
ATOM 930 O O . ALA A 1 125 ? 2.005 -3.139 13.079 1.00 92.69 125 ALA A O 1
ATOM 931 N N . ALA A 1 126 ? 2.921 -1.140 13.555 1.00 93.81 126 ALA A N 1
ATOM 932 C CA . ALA A 1 126 ? 1.767 -0.605 14.274 1.00 93.81 126 ALA A CA 1
ATOM 933 C C . ALA A 1 126 ? 0.525 -0.527 13.370 1.00 93.81 126 ALA A C 1
ATOM 935 O O . ALA A 1 126 ? -0.552 -0.987 13.746 1.00 93.81 126 ALA A O 1
ATOM 936 N N . GLY A 1 127 ? 0.689 -0.024 12.143 1.00 92.88 127 GLY A N 1
ATOM 937 C CA . GLY A 1 127 ? -0.381 0.028 11.150 1.00 92.88 127 GLY A CA 1
ATOM 938 C C . GLY A 1 127 ? -0.897 -1.343 10.715 1.00 92.88 127 GLY A C 1
ATOM 939 O O . GLY A 1 127 ? -2.108 -1.558 10.666 1.00 92.88 127 GLY A O 1
ATOM 940 N N . ASP A 1 128 ? 0.001 -2.295 10.446 1.00 91.69 128 ASP A N 1
ATOM 941 C CA . ASP A 1 128 ? -0.369 -3.677 10.115 1.00 91.69 128 ASP A CA 1
ATOM 942 C C . ASP A 1 128 ? -1.140 -4.339 11.278 1.00 91.69 128 ASP A C 1
ATOM 944 O O . ASP A 1 128 ? -2.120 -5.043 11.039 1.00 91.69 128 ASP A O 1
ATOM 948 N N . ALA A 1 129 ? -0.763 -4.063 12.533 1.00 94.25 129 ALA A N 1
ATOM 949 C CA . ALA A 1 129 ? -1.437 -4.590 13.723 1.00 94.25 129 ALA A CA 1
ATOM 950 C C . ALA A 1 129 ? -2.849 -4.018 13.951 1.00 94.25 129 ALA A C 1
ATOM 952 O O . ALA A 1 129 ? -3.642 -4.615 14.678 1.00 94.25 129 ALA A O 1
ATOM 953 N N . MET A 1 130 ? -3.187 -2.878 13.338 1.00 94.44 130 MET A N 1
ATOM 954 C CA . MET A 1 130 ? -4.534 -2.304 13.415 1.00 94.44 130 MET A CA 1
ATOM 955 C C . MET A 1 130 ? -5.542 -3.000 12.497 1.00 94.44 130 MET A C 1
ATOM 957 O O . MET A 1 130 ? -6.750 -2.893 12.728 1.00 94.44 130 MET A O 1
ATOM 961 N N . VAL A 1 131 ? -5.085 -3.694 11.452 1.00 92.06 131 VAL A N 1
ATOM 962 C CA . VAL A 1 131 ? -5.969 -4.327 10.464 1.00 92.06 131 VAL A CA 1
ATOM 963 C C . VAL A 1 131 ? -6.807 -5.416 11.136 1.00 92.06 131 VAL A C 1
ATOM 965 O O . VAL A 1 131 ? -6.279 -6.320 11.775 1.00 92.06 131 VAL A O 1
ATOM 968 N N . GLY A 1 132 ? -8.132 -5.321 11.005 1.00 88.31 132 GLY A N 1
ATOM 969 C CA . GLY A 1 132 ? -9.078 -6.211 11.689 1.00 88.31 132 GLY A CA 1
ATOM 970 C C . GLY A 1 132 ? -9.310 -5.905 13.176 1.00 88.31 132 GLY A C 1
ATOM 971 O O . GLY A 1 132 ? -10.260 -6.436 13.744 1.00 88.31 132 GLY A O 1
ATOM 972 N N . VAL A 1 133 ? -8.503 -5.032 13.793 1.00 93.94 133 VAL A N 1
ATOM 973 C CA . VAL A 1 133 ? -8.733 -4.505 15.152 1.00 93.94 133 VAL A CA 1
ATOM 974 C C . VAL A 1 133 ? -9.579 -3.241 15.091 1.00 93.94 133 VAL A C 1
ATOM 976 O O . VAL A 1 133 ? -10.549 -3.110 15.834 1.00 93.94 133 VAL A O 1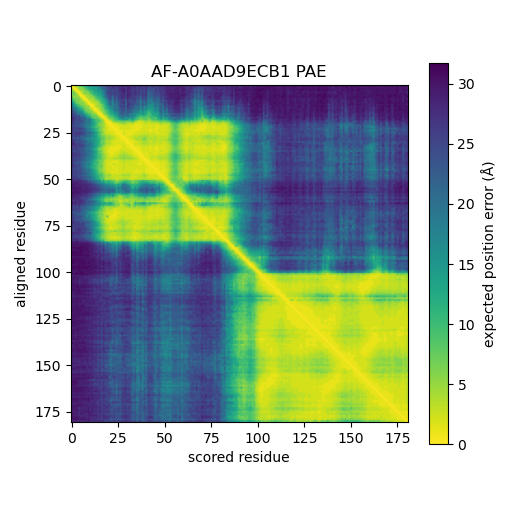
ATOM 979 N N . VAL A 1 134 ? -9.223 -2.308 14.202 1.00 94.38 134 VAL A N 1
ATOM 980 C CA . VAL A 1 134 ? -10.029 -1.109 13.967 1.00 94.38 134 VAL A CA 1
ATOM 981 C C . VAL A 1 134 ? -11.223 -1.492 13.088 1.00 94.38 134 VAL A C 1
ATOM 983 O O . VAL A 1 134 ? -11.011 -2.029 11.994 1.00 94.38 134 VAL A O 1
ATOM 986 N N . PRO A 1 135 ? -12.471 -1.231 13.519 1.00 92.69 135 PRO A N 1
ATOM 987 C CA . PRO A 1 135 ? -13.651 -1.566 12.732 1.00 92.69 135 PRO A CA 1
ATOM 988 C C . PRO A 1 135 ? -13.583 -0.976 11.321 1.00 92.69 135 PRO A C 1
ATOM 990 O O . PRO A 1 135 ? -13.331 0.214 11.145 1.00 92.69 135 PRO A O 1
ATOM 993 N N . GLY A 1 136 ? -13.794 -1.824 10.315 1.00 89.81 136 GLY A N 1
ATOM 994 C CA . GLY A 1 136 ? -13.777 -1.414 8.913 1.00 89.81 136 GLY A CA 1
ATOM 995 C C . GLY A 1 136 ? -12.4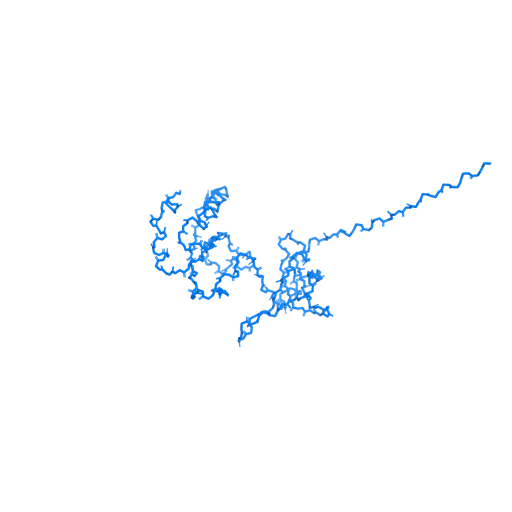06 -1.369 8.249 1.00 89.81 136 GLY A C 1
ATOM 996 O O . GLY A 1 136 ? -12.354 -1.349 7.023 1.00 89.81 136 GLY A O 1
ATOM 997 N N . LEU A 1 137 ? -11.295 -1.397 8.996 1.00 92.06 137 LEU A N 1
ATOM 998 C CA . LEU A 1 137 ? -9.955 -1.366 8.405 1.00 92.06 137 LEU A CA 1
ATOM 999 C C . LEU A 1 137 ? -9.597 -2.723 7.790 1.00 92.06 137 LEU A C 1
ATOM 1001 O O . LEU A 1 137 ? -9.346 -3.703 8.497 1.00 92.06 137 LEU A O 1
ATOM 1005 N N . ARG A 1 138 ? -9.527 -2.766 6.457 1.00 89.06 138 ARG A N 1
ATOM 1006 C CA . ARG A 1 138 ? -9.252 -3.984 5.673 1.00 89.06 138 ARG A CA 1
ATOM 1007 C C . ARG A 1 138 ? -7.808 -4.123 5.237 1.00 89.06 138 ARG A C 1
ATOM 1009 O O . ARG A 1 138 ? -7.330 -5.239 5.055 1.00 89.06 138 ARG A O 1
ATOM 1016 N N . SER A 1 139 ? -7.109 -3.013 5.059 1.00 89.44 139 SER A N 1
ATOM 1017 C CA . SER A 1 139 ? -5.691 -3.044 4.720 1.00 89.44 139 SER A CA 1
ATOM 1018 C C . SER A 1 139 ? -4.990 -1.780 5.165 1.00 89.44 139 SER A C 1
ATOM 1020 O O . SER A 1 139 ? -5.579 -0.702 5.107 1.00 89.44 139 SER A O 1
ATOM 1022 N N . PHE A 1 140 ? -3.711 -1.920 5.484 1.00 92.31 140 PHE A N 1
ATOM 1023 C CA . PHE A 1 140 ? -2.790 -0.830 5.743 1.00 92.31 140 PHE A CA 1
ATOM 1024 C C . PHE A 1 140 ? -1.530 -1.041 4.897 1.00 92.31 140 PHE A C 1
ATOM 1026 O O . PHE A 1 140 ? -0.980 -2.143 4.837 1.00 92.31 140 PHE A O 1
ATOM 1033 N N . ALA A 1 141 ? -1.079 -0.003 4.202 1.00 89.50 141 ALA A N 1
ATOM 1034 C CA . ALA A 1 141 ? 0.148 -0.036 3.424 1.00 89.50 141 ALA A CA 1
ATOM 1035 C C . ALA A 1 141 ? 0.870 1.302 3.535 1.00 89.50 141 ALA A C 1
ATOM 1037 O O . ALA A 1 141 ? 0.349 2.329 3.128 1.00 89.50 141 ALA A O 1
ATOM 1038 N N . LEU A 1 142 ? 2.100 1.274 4.034 1.00 91.94 142 LEU A N 1
ATOM 1039 C CA . LEU A 1 142 ? 2.994 2.428 4.082 1.00 91.94 142 LEU A CA 1
ATOM 1040 C C . LEU A 1 142 ? 4.154 2.217 3.101 1.00 91.94 142 LEU A C 1
ATOM 1042 O O . LEU A 1 142 ? 4.555 1.077 2.866 1.00 91.94 142 LEU A O 1
ATOM 1046 N N . GLY A 1 143 ? 4.770 3.250 2.548 1.00 90.31 143 GLY A N 1
ATOM 1047 C CA . GLY A 1 143 ? 6.054 3.083 1.862 1.00 90.31 143 GLY A CA 1
ATOM 1048 C C . GLY A 1 143 ? 6.474 4.258 0.995 1.00 90.31 143 GLY A C 1
ATOM 1049 O O . GLY A 1 143 ? 5.680 5.173 0.782 1.00 90.31 143 GLY A O 1
ATOM 1050 N N . PRO A 1 144 ? 7.718 4.229 0.492 1.00 90.94 144 PRO A N 1
ATOM 1051 C CA . PRO A 1 144 ? 8.218 5.265 -0.394 1.00 90.94 144 PRO A CA 1
ATOM 1052 C C . PRO A 1 144 ? 7.591 5.163 -1.793 1.00 90.94 144 PRO A C 1
ATOM 1054 O O . PRO A 1 144 ? 7.114 4.088 -2.187 1.00 90.94 144 PRO A O 1
ATOM 1057 N N . PRO A 1 145 ? 7.636 6.250 -2.583 1.00 88.00 145 PRO A N 1
ATOM 1058 C CA . PRO A 1 145 ? 7.378 6.194 -4.012 1.00 88.00 145 PRO A CA 1
ATOM 1059 C C . PRO A 1 145 ? 8.233 5.127 -4.697 1.00 88.00 145 PRO A C 1
ATOM 1061 O O . PRO A 1 145 ? 9.381 4.876 -4.326 1.00 88.00 145 PRO A O 1
ATOM 1064 N N . LEU A 1 146 ? 7.693 4.529 -5.758 1.00 84.38 146 LEU A N 1
ATOM 1065 C CA . LEU A 1 146 ? 8.497 3.680 -6.631 1.00 84.38 146 LEU A CA 1
ATOM 1066 C C . LEU A 1 146 ? 9.624 4.515 -7.243 1.00 84.38 146 LEU A C 1
ATOM 1068 O O . LEU A 1 146 ? 9.364 5.584 -7.794 1.00 84.38 146 LEU A O 1
ATOM 1072 N N . ALA A 1 147 ? 10.857 4.006 -7.194 1.00 84.75 147 ALA A N 1
ATOM 1073 C CA . ALA A 1 147 ? 12.041 4.735 -7.653 1.00 84.75 147 ALA A CA 1
ATOM 1074 C C . ALA A 1 147 ? 11.903 5.246 -9.102 1.00 84.75 147 ALA A C 1
ATOM 1076 O O . ALA A 1 147 ? 12.226 6.395 -9.392 1.00 84.75 147 ALA A O 1
ATOM 1077 N N . SER A 1 148 ? 11.327 4.436 -9.998 1.00 83.25 148 SER A N 1
ATOM 1078 C CA . SER A 1 148 ? 11.089 4.789 -11.408 1.00 83.25 148 SER A CA 1
ATOM 1079 C C . SER A 1 148 ? 10.096 5.941 -11.608 1.00 83.25 148 SER A C 1
ATOM 1081 O O . SER A 1 148 ? 10.118 6.611 -12.640 1.00 83.25 148 SER A O 1
ATOM 1083 N N . THR A 1 149 ? 9.239 6.209 -10.622 1.00 83.19 149 THR A N 1
ATOM 1084 C CA . THR A 1 149 ? 8.245 7.289 -10.647 1.00 83.19 149 THR A CA 1
ATOM 1085 C C . THR A 1 149 ? 8.432 8.286 -9.509 1.00 83.19 149 THR A C 1
ATOM 1087 O O . THR A 1 149 ? 7.530 9.082 -9.263 1.00 83.19 149 THR A O 1
ATOM 1090 N N . ALA A 1 150 ? 9.578 8.281 -8.820 1.00 84.31 150 ALA A N 1
ATOM 1091 C CA . ALA A 1 150 ? 9.818 9.141 -7.661 1.00 84.31 150 ALA A CA 1
ATOM 1092 C C . ALA A 1 150 ? 9.658 10.634 -8.003 1.00 84.31 150 ALA A C 1
ATOM 1094 O O . ALA A 1 150 ? 9.092 11.391 -7.223 1.00 84.31 150 ALA A O 1
ATOM 1095 N N . HIS A 1 151 ? 10.023 11.039 -9.226 1.00 85.62 151 HIS A N 1
ATOM 1096 C CA . HIS A 1 151 ? 9.810 12.400 -9.738 1.00 85.62 151 HIS A CA 1
ATOM 1097 C C . HIS A 1 151 ? 8.335 12.846 -9.740 1.00 85.62 151 HIS A C 1
ATOM 1099 O O . HIS A 1 151 ? 8.048 14.040 -9.717 1.00 85.62 151 HIS A O 1
ATOM 1105 N N . ARG A 1 152 ? 7.380 11.907 -9.761 1.00 90.81 152 ARG A N 1
ATOM 1106 C CA . ARG A 1 152 ? 5.939 12.204 -9.718 1.00 90.81 152 ARG A CA 1
ATOM 1107 C C . ARG A 1 152 ? 5.430 12.456 -8.307 1.00 90.81 152 ARG A C 1
ATOM 1109 O O . ARG A 1 152 ? 4.339 12.991 -8.164 1.00 90.81 152 ARG A O 1
ATOM 1116 N N . ALA A 1 153 ? 6.207 12.101 -7.287 1.00 88.56 153 ALA A N 1
ATOM 1117 C CA . ALA A 1 153 ? 5.816 12.248 -5.893 1.00 88.56 153 ALA A CA 1
ATOM 1118 C C . ALA A 1 153 ? 5.862 13.702 -5.397 1.00 88.56 153 ALA A C 1
ATOM 1120 O O . ALA A 1 153 ? 5.529 13.938 -4.247 1.00 88.56 153 ALA A O 1
ATOM 1121 N N . GLN A 1 154 ? 6.272 14.671 -6.229 1.00 92.38 154 GLN A N 1
ATOM 1122 C CA . GLN A 1 154 ? 6.263 16.109 -5.907 1.00 92.38 154 GLN A CA 1
ATOM 1123 C C . GLN A 1 154 ? 6.924 16.444 -4.555 1.00 92.38 154 GLN A C 1
ATOM 1125 O O . GLN A 1 154 ? 6.487 17.327 -3.823 1.00 92.38 154 GLN A O 1
ATOM 1130 N N . GLY A 1 155 ? 7.993 15.717 -4.215 1.00 88.69 155 GLY A N 1
ATOM 1131 C CA . GLY A 1 155 ? 8.746 15.923 -2.980 1.00 88.69 155 GLY A CA 1
ATOM 1132 C C . GLY A 1 155 ? 8.123 15.316 -1.720 1.00 88.69 155 GLY A C 1
ATOM 1133 O O . GLY A 1 155 ? 8.618 15.623 -0.637 1.00 88.69 155 GLY A O 1
ATOM 1134 N N . PHE A 1 156 ? 7.079 14.491 -1.834 1.00 95.44 156 PHE A N 1
ATOM 1135 C CA . PHE A 1 156 ? 6.652 13.589 -0.765 1.00 95.44 156 PHE A CA 1
ATOM 1136 C C . PHE A 1 156 ? 7.524 12.332 -0.751 1.00 95.44 156 PHE A C 1
ATOM 1138 O O . PHE A 1 156 ? 7.812 11.743 -1.794 1.00 95.44 156 PHE A O 1
ATOM 1145 N N . ASP A 1 157 ? 7.915 11.913 0.446 1.00 93.00 157 ASP A N 1
ATOM 1146 C CA . ASP A 1 157 ? 8.884 10.839 0.661 1.00 93.00 157 ASP A CA 1
ATOM 1147 C C . ASP A 1 157 ? 8.200 9.493 0.908 1.00 93.00 157 ASP A C 1
ATOM 1149 O O . ASP A 1 157 ? 8.794 8.442 0.667 1.00 93.00 157 ASP A O 1
ATOM 1153 N N . MET A 1 158 ? 6.941 9.507 1.366 1.00 92.69 158 MET A N 1
ATOM 1154 C CA . MET A 1 158 ? 6.140 8.307 1.606 1.00 92.69 158 MET A CA 1
ATOM 1155 C C . MET A 1 158 ? 4.647 8.524 1.358 1.00 92.69 158 MET A C 1
ATOM 1157 O O . MET A 1 158 ? 4.136 9.640 1.428 1.00 92.69 158 MET A O 1
ATOM 1161 N N . ALA A 1 159 ? 3.939 7.417 1.154 1.00 93.56 159 ALA A N 1
ATOM 1162 C CA . ALA A 1 159 ? 2.487 7.345 1.182 1.00 93.56 159 ALA A CA 1
ATOM 1163 C C . ALA A 1 159 ? 2.025 6.274 2.176 1.00 93.56 159 ALA A C 1
ATOM 1165 O O . ALA A 1 159 ? 2.632 5.204 2.275 1.00 93.56 159 ALA A O 1
ATOM 1166 N N . LEU A 1 160 ? 0.931 6.559 2.874 1.00 93.06 160 LEU A N 1
ATOM 1167 C CA . LEU A 1 160 ? 0.114 5.595 3.599 1.00 93.06 160 LEU A CA 1
ATOM 1168 C C . LEU A 1 160 ? -1.197 5.458 2.850 1.00 93.06 160 LEU A C 1
ATOM 1170 O O . LEU A 1 160 ? -1.821 6.451 2.484 1.00 93.06 160 LEU A O 1
ATOM 1174 N N . MET A 1 161 ? -1.609 4.223 2.631 1.00 91.19 161 MET A N 1
ATOM 1175 C CA . MET A 1 161 ? -2.882 3.903 2.032 1.00 91.19 161 MET A CA 1
ATOM 1176 C C . MET A 1 161 ? -3.610 2.866 2.872 1.00 91.19 161 MET A C 1
ATOM 1178 O O . MET A 1 161 ? -3.036 1.836 3.237 1.00 91.19 161 MET A O 1
ATOM 1182 N N . THR A 1 162 ? -4.886 3.121 3.128 1.00 90.56 162 THR A N 1
ATOM 1183 C CA . THR A 1 162 ? -5.798 2.154 3.727 1.00 90.56 162 THR A CA 1
ATOM 1184 C C . THR A 1 162 ? -6.960 1.842 2.800 1.00 90.56 162 THR A C 1
ATOM 1186 O O . THR A 1 162 ? -7.258 2.577 1.855 1.00 90.56 162 THR A O 1
ATOM 1189 N N . VAL A 1 163 ? -7.608 0.716 3.081 1.00 89.88 163 VAL A N 1
ATOM 1190 C CA . VAL A 1 163 ? -8.923 0.388 2.533 1.00 89.88 163 VAL A CA 1
ATOM 1191 C C . VAL A 1 163 ? -9.856 0.187 3.714 1.00 89.88 163 VAL A C 1
ATOM 1193 O O . VAL A 1 163 ? -9.558 -0.619 4.600 1.00 89.88 163 VAL A O 1
ATOM 1196 N N . MET A 1 164 ? -10.951 0.935 3.712 1.00 88.31 164 MET A N 1
ATOM 1197 C CA . MET A 1 164 ? -12.002 0.938 4.722 1.00 88.31 164 MET A CA 1
ATOM 1198 C C . MET A 1 164 ? -13.308 0.443 4.098 1.00 88.31 164 MET A C 1
ATOM 1200 O O . MET A 1 164 ? -13.513 0.624 2.896 1.00 88.31 164 MET A O 1
ATOM 1204 N N . ASP A 1 165 ? -14.202 -0.170 4.876 1.00 86.12 165 ASP A N 1
ATOM 1205 C CA . ASP A 1 165 ? -15.495 -0.585 4.312 1.00 86.12 165 ASP A CA 1
ATOM 1206 C C . ASP A 1 165 ? -16.415 0.602 4.026 1.00 86.12 165 ASP A C 1
ATOM 1208 O O . ASP A 1 165 ? -17.083 0.598 2.998 1.00 86.12 165 ASP A O 1
ATOM 1212 N N . THR A 1 166 ? -16.442 1.618 4.897 1.00 84.19 166 THR A N 1
ATOM 1213 C CA . THR A 1 166 ? -17.297 2.803 4.720 1.00 84.19 166 THR A CA 1
ATOM 1214 C C . THR A 1 166 ? -16.577 4.106 5.065 1.00 84.19 166 THR A C 1
ATOM 1216 O O . THR A 1 166 ? -15.590 4.122 5.804 1.00 84.19 166 THR A O 1
ATOM 1219 N N . GLU A 1 167 ? -17.090 5.226 4.551 1.00 83.81 167 GLU A N 1
ATOM 1220 C CA . GLU A 1 167 ? -16.588 6.571 4.869 1.00 83.81 167 GLU A CA 1
ATOM 1221 C C . GLU A 1 167 ? -16.798 6.927 6.350 1.00 83.81 167 GLU A C 1
ATOM 1223 O O . GLU A 1 167 ? -15.917 7.487 6.997 1.00 83.81 167 GLU A O 1
ATOM 1228 N N . GLU A 1 168 ? -17.924 6.518 6.934 1.00 83.75 168 GLU A N 1
ATOM 1229 C CA . GLU A 1 168 ? -18.219 6.712 8.360 1.00 83.75 168 GLU A CA 1
ATOM 1230 C C . GLU A 1 168 ? -17.143 6.078 9.255 1.00 83.75 168 GLU A C 1
ATOM 1232 O O . GLU A 1 168 ? -16.728 6.654 10.264 1.00 83.75 168 GLU A O 1
ATOM 1237 N N . GLN A 1 169 ? -16.630 4.911 8.860 1.00 89.06 169 GLN A N 1
ATOM 1238 C CA . GLN A 1 169 ? -15.545 4.242 9.573 1.00 89.06 169 GLN A CA 1
ATOM 1239 C C . GLN A 1 169 ? -14.193 4.941 9.380 1.00 89.06 169 GLN A C 1
ATOM 1241 O O . GLN A 1 169 ? -13.375 4.907 10.298 1.00 89.06 169 GLN A O 1
ATOM 1246 N N . VAL A 1 170 ? -13.959 5.621 8.247 1.00 88.81 170 VAL A N 1
ATOM 1247 C CA . VAL A 1 170 ? -12.790 6.511 8.078 1.00 88.81 170 VAL A CA 1
ATOM 1248 C C . VAL A 1 170 ? -12.841 7.642 9.108 1.00 88.81 170 VAL A C 1
ATOM 1250 O O . VAL A 1 170 ? -11.831 7.948 9.734 1.00 88.81 170 VAL A O 1
ATOM 1253 N N . LEU A 1 171 ? -14.014 8.239 9.336 1.00 87.69 171 LEU A N 1
ATOM 1254 C CA . LEU A 1 171 ? -14.165 9.323 10.313 1.00 87.69 171 LEU A CA 1
ATOM 1255 C C . LEU A 1 171 ? -13.955 8.836 11.754 1.00 87.69 171 LEU A C 1
ATOM 1257 O O . LEU A 1 171 ? -13.296 9.509 12.547 1.00 87.69 171 LEU A O 1
ATOM 1261 N N . ALA A 1 172 ? -14.464 7.649 12.091 1.00 89.25 172 ALA A N 1
ATOM 1262 C CA . ALA A 1 172 ? -14.295 7.059 13.421 1.00 89.25 172 ALA A CA 1
ATOM 1263 C C . ALA A 1 172 ? -12.855 6.588 13.703 1.00 89.25 172 ALA A C 1
ATOM 1265 O O . ALA A 1 172 ? -12.429 6.558 14.861 1.00 89.25 172 ALA A O 1
ATOM 1266 N N . TYR A 1 173 ? -12.097 6.240 12.658 1.00 89.81 173 TYR A N 1
ATOM 1267 C CA . TYR A 1 173 ? -10.736 5.706 12.748 1.00 89.81 173 TYR A CA 1
ATOM 1268 C C . TYR A 1 173 ? -9.805 6.590 13.589 1.00 89.81 173 TYR A C 1
ATOM 1270 O O . TYR A 1 173 ? -9.079 6.080 14.442 1.00 89.81 173 TYR A O 1
ATOM 1278 N N . ALA A 1 174 ? -9.867 7.915 13.405 1.00 86.38 174 ALA A N 1
ATOM 1279 C CA . ALA A 1 174 ? -8.953 8.856 14.052 1.00 86.38 174 ALA A CA 1
ATOM 1280 C C . ALA A 1 174 ? -9.001 8.798 15.590 1.00 86.38 174 ALA A C 1
ATOM 1282 O O . ALA A 1 174 ? -7.966 8.956 16.237 1.00 86.38 174 ALA A O 1
ATOM 1283 N N . GLY A 1 175 ? -10.183 8.545 16.166 1.00 88.62 175 GLY A N 1
ATOM 1284 C CA . GLY A 1 175 ? -10.399 8.468 17.614 1.00 88.62 175 GLY A CA 1
ATOM 1285 C C . GLY A 1 175 ? -10.237 7.068 18.208 1.00 88.62 175 GLY A C 1
ATOM 1286 O O . GLY A 1 175 ? -10.407 6.894 19.415 1.00 88.62 175 GLY A O 1
ATOM 1287 N N . HIS A 1 176 ? -9.939 6.053 17.393 1.00 94.25 176 HIS A N 1
ATOM 1288 C CA . HIS A 1 176 ? -9.843 4.684 17.879 1.00 94.25 176 HIS A CA 1
ATOM 1289 C C . HIS A 1 176 ? -8.588 4.494 18.757 1.00 94.25 176 HIS A C 1
ATOM 1291 O O . HIS A 1 176 ? -7.494 4.872 18.336 1.00 94.25 176 HIS A O 1
ATOM 1297 N N . PRO A 1 177 ? -8.667 3.830 19.930 1.00 94.19 177 PRO A N 1
ATOM 1298 C CA . PRO A 1 177 ? -7.518 3.681 20.832 1.00 94.19 177 PRO A CA 1
ATOM 1299 C C . PRO A 1 177 ? -6.292 2.997 20.217 1.00 94.19 177 PRO A C 1
ATOM 1301 O O . PRO A 1 177 ? -5.177 3.215 20.674 1.00 94.19 177 PRO A O 1
ATOM 1304 N N . ALA A 1 178 ? -6.485 2.146 19.206 1.00 92.31 178 ALA A N 1
ATOM 1305 C CA . ALA A 1 178 ? -5.377 1.526 18.477 1.00 92.31 178 ALA A CA 1
ATOM 1306 C C . ALA A 1 178 ? -4.662 2.495 17.518 1.00 92.31 178 ALA A C 1
ATOM 1308 O O . ALA A 1 178 ? -3.477 2.312 17.283 1.00 92.31 178 ALA A O 1
ATOM 1309 N N . HIS A 1 179 ? -5.362 3.511 17.002 1.00 92.62 179 HIS A N 1
ATOM 1310 C CA . HIS A 1 179 ? -4.796 4.532 16.114 1.00 92.62 179 HIS A CA 1
ATOM 1311 C C . HIS A 1 179 ? -4.022 5.614 16.876 1.00 92.62 179 HIS A C 1
ATOM 1313 O O . HIS A 1 179 ? -3.119 6.233 16.329 1.00 92.62 179 HIS A O 1
ATOM 1319 N N . LEU A 1 180 ? -4.367 5.839 18.145 1.00 89.69 180 LEU A N 1
ATOM 1320 C CA . LEU A 1 180 ? -3.746 6.859 18.996 1.00 89.69 180 LEU A CA 1
ATOM 1321 C C . LEU A 1 180 ? -2.409 6.427 19.630 1.00 89.69 180 LEU A C 1
ATOM 1323 O O . LEU A 1 180 ? -1.873 7.168 20.453 1.00 89.69 180 LEU A O 1
ATOM 1327 N N . LYS A 1 181 ? -1.913 5.230 19.309 1.00 80.62 181 LYS A N 1
ATOM 1328 C CA . LYS A 1 181 ? -0.647 4.680 19.812 1.00 80.62 181 LYS A CA 1
ATOM 1329 C C . LYS A 1 181 ? 0.456 4.872 18.788 1.00 80.62 181 LYS A C 1
ATOM 1331 O O . LYS A 1 181 ? 1.576 5.196 19.232 1.00 80.62 181 LYS A O 1
#

Secondary structure (DSSP, 8-state):
--------------------SEEEEE-TTS-EEEEEE-TTS-HHHHHTT-EEEE-TTS-EEE--STT-EEEE-HHHHHTSPBPB---GGGTTSS-SSS--PPEEEEEEEPPPTT--HHHHHHHHHHHHHHTTTSTTEEEEEEEPPPGGGGGGGTT--EEEEEEES-HHHHHHHTT-TTTT-